Protein AF-A0A7W1I3V8-F1 (afdb_monomer)

Nearest PDB structures (foldseek):
  3zx6-assembly1_A  TM=2.327E-01  e=2.209E+00  Archaeoglobus fulgidus DSM 4304

Structure (mmCIF, N/CA/C/O backbone):
data_AF-A0A7W1I3V8-F1
#
_entry.id   AF-A0A7W1I3V8-F1
#
loop_
_atom_site.group_PDB
_atom_site.id
_atom_site.type_symbol
_atom_site.label_atom_id
_atom_site.label_alt_id
_atom_site.label_comp_id
_atom_site.label_asym_id
_atom_site.label_entity_id
_atom_site.label_seq_id
_atom_site.pdbx_PDB_ins_code
_atom_site.Cartn_x
_atom_site.Cartn_y
_atom_site.Cartn_z
_atom_site.occupancy
_atom_site.B_iso_or_equiv
_atom_site.auth_seq_id
_atom_site.auth_comp_id
_atom_site.auth_asym_id
_atom_site.auth_atom_id
_atom_site.pdbx_PDB_model_num
ATOM 1 N N . MET A 1 1 ? 24.995 8.344 -53.568 1.00 62.03 1 MET A N 1
ATOM 2 C CA . MET A 1 1 ? 25.584 7.689 -52.377 1.00 62.03 1 MET A CA 1
ATOM 3 C C . MET A 1 1 ? 25.484 8.578 -51.131 1.00 62.03 1 MET A C 1
ATOM 5 O O . MET A 1 1 ? 24.822 8.164 -50.194 1.00 62.03 1 MET A O 1
ATOM 9 N N . LEU A 1 2 ? 25.980 9.825 -51.151 1.00 62.59 2 LEU A N 1
ATOM 10 C CA . LEU A 1 2 ? 25.892 10.793 -50.031 1.00 62.59 2 LEU A CA 1
ATOM 11 C C . LEU A 1 2 ? 24.473 11.049 -49.468 1.00 62.59 2 LEU A C 1
ATOM 13 O O . LEU A 1 2 ? 24.294 11.106 -48.256 1.00 62.59 2 LEU A O 1
ATOM 17 N N . ILE A 1 3 ? 23.451 11.146 -50.327 1.00 64.69 3 ILE A N 1
ATOM 18 C CA . ILE A 1 3 ? 22.059 11.416 -49.903 1.00 64.69 3 ILE A CA 1
ATOM 19 C C . ILE A 1 3 ? 21.441 10.222 -49.150 1.00 64.69 3 ILE A C 1
ATOM 21 O O . ILE A 1 3 ? 20.665 10.411 -48.216 1.00 64.69 3 ILE A O 1
ATOM 25 N N . ALA A 1 4 ? 21.807 8.989 -49.514 1.00 65.25 4 ALA A N 1
ATOM 26 C CA . ALA A 1 4 ? 21.319 7.784 -48.840 1.00 65.25 4 ALA A CA 1
ATOM 27 C C . ALA A 1 4 ? 21.939 7.638 -47.441 1.00 65.25 4 ALA A C 1
ATOM 29 O O . ALA A 1 4 ? 21.222 7.344 -46.489 1.00 65.25 4 ALA A O 1
ATOM 30 N N . THR A 1 5 ? 23.236 7.940 -47.308 1.00 70.25 5 THR A N 1
ATOM 31 C CA . THR A 1 5 ? 23.952 7.946 -46.023 1.00 70.25 5 THR A CA 1
ATOM 32 C C . THR A 1 5 ? 23.411 9.017 -45.069 1.00 70.25 5 THR A C 1
ATOM 34 O O . THR A 1 5 ? 23.197 8.731 -43.894 1.00 70.25 5 THR A O 1
ATOM 37 N N . ALA A 1 6 ? 23.111 10.221 -45.571 1.00 65.69 6 ALA A N 1
ATOM 38 C CA . ALA A 1 6 ? 22.513 11.296 -44.773 1.00 65.69 6 ALA A CA 1
ATOM 39 C C . ALA A 1 6 ? 21.081 10.969 -44.310 1.00 65.69 6 ALA A C 1
ATOM 41 O O . ALA A 1 6 ? 20.686 11.291 -43.191 1.00 65.69 6 ALA A O 1
ATOM 42 N N . ARG A 1 7 ? 20.293 10.285 -45.150 1.00 66.75 7 ARG A N 1
ATOM 43 C CA . ARG A 1 7 ? 18.941 9.847 -44.778 1.00 66.75 7 ARG A CA 1
ATOM 44 C C . ARG A 1 7 ? 18.979 8.739 -43.720 1.00 66.75 7 ARG A C 1
ATOM 46 O O . ARG A 1 7 ? 18.168 8.767 -42.800 1.00 66.75 7 ARG A O 1
ATOM 53 N N . SER A 1 8 ? 19.924 7.799 -43.806 1.00 65.19 8 SER A N 1
ATOM 54 C CA . SER A 1 8 ? 20.082 6.744 -42.795 1.00 65.19 8 SER A CA 1
ATOM 55 C C . SER A 1 8 ? 20.574 7.275 -41.447 1.00 65.19 8 SER A C 1
ATOM 57 O O . SER A 1 8 ? 20.078 6.831 -40.417 1.00 65.19 8 SER A O 1
ATOM 59 N N . THR A 1 9 ? 21.489 8.253 -41.423 1.00 71.38 9 THR A N 1
ATOM 60 C CA . THR A 1 9 ? 21.950 8.859 -40.161 1.00 71.38 9 THR A CA 1
ATOM 61 C C . THR A 1 9 ? 20.852 9.679 -39.488 1.00 71.38 9 THR A C 1
ATOM 63 O O . THR A 1 9 ? 20.713 9.614 -38.270 1.00 71.38 9 THR A O 1
ATOM 66 N N . MET A 1 10 ? 20.016 10.378 -40.264 1.00 70.06 10 MET A N 1
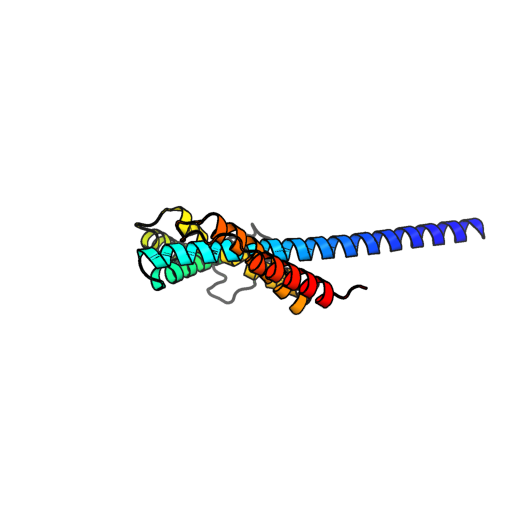ATOM 67 C CA . MET A 1 10 ? 18.876 11.131 -39.732 1.00 70.06 10 MET A CA 1
ATOM 68 C C . MET A 1 10 ? 17.800 10.217 -39.118 1.00 70.06 10 MET A C 1
ATOM 70 O O . MET A 1 10 ? 17.261 10.535 -38.063 1.00 70.06 10 MET A O 1
ATOM 74 N N . VAL A 1 11 ? 17.520 9.059 -39.730 1.00 73.00 11 VAL A N 1
ATOM 75 C CA . VAL A 1 11 ? 16.564 8.069 -39.192 1.00 73.00 11 VAL A CA 1
ATOM 76 C C . VAL A 1 11 ? 17.079 7.425 -37.901 1.00 73.00 11 VAL A C 1
ATOM 78 O O . VAL A 1 11 ? 16.306 7.239 -36.966 1.00 73.00 11 VAL A O 1
ATOM 81 N N . VAL A 1 12 ? 18.379 7.118 -37.817 1.00 73.69 12 VAL A N 1
ATOM 82 C CA . VAL A 1 12 ? 18.993 6.572 -36.593 1.00 73.69 12 VAL A CA 1
ATOM 83 C C . VAL A 1 12 ? 19.003 7.611 -35.465 1.00 73.69 12 VAL A C 1
ATOM 85 O O . VAL A 1 12 ? 18.711 7.262 -34.324 1.00 73.69 12 VAL A O 1
ATOM 88 N N . ALA A 1 13 ? 19.265 8.885 -35.776 1.00 73.38 13 ALA A N 1
ATOM 89 C CA . ALA A 1 13 ? 19.213 9.970 -34.796 1.00 73.38 13 ALA A CA 1
ATOM 90 C C . ALA A 1 13 ? 17.789 10.206 -34.253 1.00 73.38 13 ALA A C 1
ATOM 92 O O . ALA A 1 13 ? 17.614 10.334 -33.043 1.00 73.38 13 ALA A O 1
ATOM 93 N N . ASP A 1 14 ? 16.767 10.199 -35.119 1.00 77.19 14 ASP A N 1
ATOM 94 C CA . ASP A 1 14 ? 15.360 10.332 -34.704 1.00 77.19 14 ASP A CA 1
ATOM 95 C C . ASP A 1 14 ? 14.900 9.109 -33.881 1.00 77.19 14 ASP A C 1
ATOM 97 O O . ASP A 1 14 ? 14.228 9.248 -32.860 1.00 77.19 14 ASP A O 1
ATOM 101 N N . ALA A 1 15 ? 15.331 7.896 -34.249 1.00 78.81 15 ALA A N 1
ATOM 102 C CA . ALA A 1 15 ? 15.060 6.688 -33.467 1.00 78.81 15 ALA A CA 1
ATOM 103 C C . ALA A 1 15 ? 15.712 6.720 -32.071 1.00 78.81 15 ALA A C 1
ATOM 105 O O . ALA A 1 15 ? 15.062 6.354 -31.091 1.00 78.81 15 ALA A O 1
ATOM 106 N N . GLY A 1 16 ? 16.960 7.193 -31.970 1.00 80.88 16 GLY A N 1
ATOM 107 C CA . GLY A 1 16 ? 17.666 7.359 -30.696 1.00 80.88 16 GLY A CA 1
ATOM 108 C C . GLY A 1 16 ? 16.985 8.376 -29.780 1.00 80.88 16 GLY A C 1
ATOM 109 O O . GLY A 1 16 ? 16.662 8.054 -28.640 1.00 80.88 16 GLY A O 1
ATOM 110 N N . ALA A 1 17 ? 16.653 9.559 -30.304 1.00 81.81 17 ALA A N 1
ATOM 111 C CA . ALA A 1 17 ? 15.962 10.599 -29.539 1.00 81.81 17 ALA A CA 1
ATOM 112 C C . ALA A 1 17 ? 14.585 10.135 -29.023 1.00 81.81 17 ALA A C 1
ATOM 114 O O . ALA A 1 17 ? 14.201 10.431 -27.888 1.00 81.81 17 ALA A O 1
ATOM 115 N N . ARG A 1 18 ? 13.837 9.367 -29.828 1.00 82.81 18 ARG A N 1
ATOM 116 C CA . ARG A 1 18 ? 12.554 8.773 -29.411 1.00 82.81 18 ARG A CA 1
ATOM 117 C C . ARG A 1 18 ? 12.727 7.712 -28.326 1.00 82.81 18 ARG A C 1
ATOM 119 O O . ARG A 1 18 ? 11.900 7.654 -27.417 1.00 82.81 18 ARG A O 1
ATOM 126 N N . ALA A 1 19 ? 13.776 6.893 -28.406 1.00 82.75 19 ALA A N 1
ATOM 127 C CA . ALA A 1 19 ? 14.081 5.888 -27.391 1.00 82.75 19 ALA A CA 1
ATOM 128 C C . ALA A 1 19 ? 14.442 6.540 -26.047 1.00 82.75 19 ALA A C 1
ATOM 130 O O . ALA A 1 19 ? 13.866 6.178 -25.023 1.00 82.75 19 ALA A O 1
ATOM 131 N N . GLU A 1 20 ? 15.293 7.569 -26.063 1.00 82.94 20 GLU A N 1
ATOM 132 C CA . GLU A 1 20 ? 15.642 8.349 -24.868 1.00 82.94 20 GLU A CA 1
ATOM 133 C C . GLU A 1 20 ? 14.413 9.034 -24.253 1.00 82.94 20 GLU A C 1
ATOM 135 O O . GLU A 1 20 ? 14.207 8.999 -23.038 1.00 82.94 20 GLU A O 1
ATOM 140 N N . ALA A 1 21 ? 13.547 9.632 -25.077 1.00 82.69 21 ALA A N 1
ATOM 141 C CA . ALA A 1 21 ? 12.309 10.243 -24.599 1.00 82.69 21 ALA A CA 1
ATOM 142 C C . ALA A 1 21 ? 11.367 9.211 -23.951 1.00 82.69 21 ALA A C 1
ATOM 144 O O . ALA A 1 21 ? 10.788 9.478 -22.893 1.00 82.69 21 ALA A O 1
ATOM 145 N N . ALA A 1 22 ? 11.236 8.024 -24.551 1.00 86.06 22 ALA A N 1
ATOM 146 C CA . ALA A 1 22 ? 10.427 6.935 -24.014 1.00 86.06 22 ALA A CA 1
ATOM 147 C C . ALA A 1 22 ? 10.981 6.406 -22.682 1.00 86.06 22 ALA A C 1
ATOM 149 O O . ALA A 1 22 ? 10.212 6.185 -21.746 1.00 86.06 22 ALA A O 1
ATOM 150 N N . GLU A 1 23 ? 12.301 6.262 -22.563 1.00 85.69 23 GLU A N 1
ATOM 151 C CA . GLU A 1 23 ? 12.961 5.829 -21.330 1.00 85.69 23 GLU A CA 1
ATOM 152 C C . GLU A 1 23 ? 12.773 6.849 -20.199 1.00 85.69 23 GLU A C 1
ATOM 154 O O . GLU A 1 23 ? 12.363 6.490 -19.089 1.00 85.69 23 GLU A O 1
ATOM 159 N N . ARG A 1 24 ? 12.953 8.143 -20.495 1.00 84.75 24 ARG A N 1
ATOM 160 C CA . ARG A 1 24 ? 12.685 9.230 -19.540 1.00 84.75 24 ARG A CA 1
ATOM 161 C C . ARG A 1 24 ? 11.231 9.226 -19.076 1.00 84.75 24 ARG A C 1
ATOM 163 O O . ARG A 1 24 ? 10.969 9.386 -17.882 1.00 84.75 24 ARG A O 1
ATOM 170 N N . MET A 1 25 ? 10.282 9.031 -19.992 1.00 86.50 25 MET A N 1
ATOM 171 C CA . MET A 1 25 ? 8.858 8.941 -19.662 1.00 86.50 25 MET A CA 1
ATOM 172 C C . MET A 1 25 ? 8.560 7.720 -18.783 1.00 86.50 25 MET A C 1
ATOM 174 O O . MET A 1 25 ? 7.875 7.852 -17.770 1.00 86.50 25 MET A O 1
ATOM 178 N N . ALA A 1 26 ? 9.115 6.552 -19.111 1.00 87.88 26 ALA A N 1
ATOM 179 C CA . ALA A 1 26 ? 8.946 5.330 -18.328 1.00 87.88 26 ALA A CA 1
ATOM 180 C C . ALA A 1 26 ? 9.474 5.478 -16.891 1.00 87.88 26 ALA A C 1
ATOM 182 O O . ALA A 1 26 ? 8.832 5.017 -15.945 1.00 87.88 26 ALA A O 1
ATOM 183 N N . GLN A 1 27 ? 10.601 6.168 -16.701 1.00 85.81 27 GLN A N 1
ATOM 184 C CA . GLN A 1 27 ? 11.128 6.471 -15.369 1.00 85.81 27 GLN A CA 1
ATOM 185 C C . GLN A 1 27 ? 10.229 7.432 -14.582 1.00 85.81 27 GLN A C 1
ATOM 187 O O . GLN A 1 27 ? 9.975 7.195 -13.403 1.00 85.81 27 GLN A O 1
ATOM 192 N N . TRP A 1 28 ? 9.701 8.489 -15.209 1.00 86.50 28 TRP A N 1
ATOM 193 C CA . TRP A 1 28 ? 8.743 9.387 -14.547 1.00 86.50 28 TRP A CA 1
ATOM 194 C C . TRP A 1 28 ? 7.457 8.664 -14.144 1.00 86.50 28 TRP A C 1
ATOM 196 O O . TRP A 1 28 ? 6.957 8.880 -13.040 1.00 86.50 28 TRP A O 1
ATOM 206 N N . ILE A 1 29 ? 6.968 7.758 -14.993 1.00 91.06 29 ILE A N 1
ATOM 207 C CA . ILE A 1 29 ? 5.845 6.877 -14.661 1.00 91.06 29 ILE A CA 1
ATOM 208 C C . ILE A 1 29 ? 6.200 6.003 -13.452 1.00 91.06 29 ILE A C 1
ATOM 210 O O . ILE A 1 29 ? 5.406 5.909 -12.522 1.00 91.06 29 ILE A O 1
ATOM 214 N N . ALA A 1 30 ? 7.395 5.408 -13.412 1.00 91.69 30 ALA A N 1
ATOM 215 C CA . ALA A 1 30 ? 7.839 4.591 -12.283 1.00 91.69 30 ALA A CA 1
ATOM 216 C C . ALA A 1 30 ? 7.916 5.385 -10.965 1.00 91.69 30 ALA A C 1
ATOM 218 O O . ALA A 1 30 ? 7.478 4.885 -9.929 1.00 91.69 30 ALA A O 1
ATOM 219 N N . VAL A 1 31 ? 8.404 6.629 -10.996 1.00 90.75 31 VAL A N 1
ATOM 220 C CA . VAL A 1 31 ? 8.385 7.527 -9.827 1.00 90.75 31 VAL A CA 1
ATOM 221 C C . VAL A 1 31 ? 6.948 7.839 -9.404 1.00 90.75 31 VAL A C 1
ATOM 223 O O . VAL A 1 31 ? 6.625 7.742 -8.222 1.00 90.75 31 VAL A O 1
ATOM 226 N N . GLY A 1 32 ? 6.064 8.154 -10.357 1.00 92.25 32 GLY A N 1
ATOM 227 C CA . GLY A 1 32 ? 4.643 8.381 -10.083 1.00 92.25 32 GLY A CA 1
ATOM 228 C C . GLY A 1 32 ? 3.968 7.166 -9.439 1.00 92.25 32 GLY A C 1
ATOM 229 O O . GLY A 1 32 ? 3.241 7.308 -8.459 1.00 92.25 32 GLY A O 1
ATOM 230 N N . LEU A 1 33 ? 4.270 5.957 -9.920 1.00 95.88 33 LEU A N 1
ATOM 231 C CA . LEU A 1 33 ? 3.791 4.708 -9.326 1.00 95.88 33 LEU A CA 1
ATOM 232 C C . LEU A 1 33 ? 4.322 4.502 -7.901 1.00 95.88 33 LEU A C 1
ATOM 234 O O . LEU A 1 33 ? 3.563 4.071 -7.039 1.00 95.88 33 LEU A O 1
ATOM 238 N N . ALA A 1 34 ? 5.583 4.841 -7.623 1.00 94.94 34 ALA A N 1
ATOM 239 C CA . ALA A 1 34 ? 6.139 4.762 -6.272 1.00 94.94 34 ALA A CA 1
ATOM 240 C C . ALA A 1 34 ? 5.442 5.734 -5.300 1.00 94.94 34 ALA A C 1
ATOM 242 O O . ALA A 1 34 ? 5.130 5.361 -4.170 1.00 94.94 34 ALA A O 1
ATOM 243 N N . ILE A 1 35 ? 5.117 6.949 -5.755 1.00 94.50 35 ILE A N 1
ATOM 244 C CA . ILE A 1 35 ? 4.314 7.909 -4.982 1.00 94.50 35 ILE A CA 1
ATOM 245 C C . ILE A 1 35 ? 2.921 7.334 -4.694 1.00 94.50 35 ILE A C 1
ATOM 247 O O . ILE A 1 35 ? 2.468 7.368 -3.551 1.00 94.50 35 ILE A O 1
ATOM 251 N N . LEU A 1 36 ? 2.254 6.759 -5.700 1.00 96.12 36 LEU A N 1
ATOM 252 C CA . LEU A 1 36 ? 0.941 6.128 -5.522 1.00 96.12 36 LEU A CA 1
ATOM 253 C C . LEU A 1 36 ? 0.989 4.963 -4.526 1.00 96.12 36 LEU A C 1
ATOM 255 O O . LEU A 1 36 ? 0.118 4.864 -3.664 1.00 96.12 36 LEU A O 1
ATOM 259 N N . VAL A 1 37 ? 2.025 4.123 -4.593 1.00 96.50 37 VAL A N 1
ATOM 260 C CA . VAL A 1 37 ? 2.277 3.069 -3.598 1.00 96.50 37 VAL A CA 1
ATOM 261 C C . VAL A 1 37 ? 2.360 3.669 -2.192 1.00 96.50 37 VAL A C 1
ATOM 263 O O . VAL A 1 37 ? 1.720 3.160 -1.277 1.00 96.50 37 VAL A O 1
ATOM 266 N N . GLY A 1 38 ? 3.074 4.785 -2.024 1.00 96.06 38 GLY A N 1
ATOM 267 C CA . GLY A 1 38 ? 3.141 5.501 -0.751 1.00 96.06 38 GLY A CA 1
ATOM 268 C C . GLY A 1 38 ? 1.785 5.994 -0.246 1.00 96.06 38 GLY A C 1
ATOM 269 O O . GLY A 1 38 ? 1.465 5.809 0.927 1.00 96.06 38 GLY A O 1
ATOM 270 N N . MET A 1 39 ? 0.949 6.555 -1.120 1.00 95.56 39 MET A N 1
ATOM 271 C CA . MET A 1 39 ? -0.399 6.998 -0.743 1.00 95.56 39 MET A CA 1
ATOM 272 C C . MET A 1 39 ? -1.270 5.833 -0.251 1.00 95.56 39 MET A C 1
ATOM 274 O O . MET A 1 39 ? -1.962 5.961 0.762 1.00 95.56 39 MET A O 1
ATOM 278 N N . VAL A 1 40 ? -1.198 4.680 -0.925 1.00 96.00 40 VAL A N 1
ATOM 279 C CA . VAL A 1 40 ? -1.900 3.456 -0.504 1.00 96.00 40 VAL A CA 1
ATOM 280 C C . VAL A 1 40 ? -1.376 2.954 0.844 1.00 96.00 40 VAL A C 1
ATOM 282 O O . VAL A 1 40 ? -2.173 2.608 1.716 1.00 96.00 40 VAL A O 1
ATOM 285 N N . SER A 1 41 ? -0.060 2.986 1.068 1.00 95.12 41 SER A N 1
ATOM 286 C CA . SER A 1 41 ? 0.523 2.630 2.366 1.00 95.12 41 SER A CA 1
ATOM 287 C C . SER A 1 41 ? 0.037 3.548 3.491 1.00 95.12 41 SER A C 1
ATOM 289 O O . SER A 1 41 ? -0.226 3.079 4.595 1.00 95.12 41 SER A O 1
ATOM 291 N N . THR A 1 42 ? -0.142 4.847 3.239 1.00 95.31 42 THR A N 1
ATOM 292 C CA . THR A 1 42 ? -0.721 5.748 4.247 1.00 95.31 42 THR A CA 1
ATOM 293 C C . THR A 1 42 ? -2.186 5.443 4.521 1.00 95.31 42 THR A C 1
ATOM 295 O O . THR A 1 42 ? -2.609 5.509 5.673 1.00 95.31 42 THR A O 1
ATOM 298 N N . LEU A 1 43 ? -2.960 5.058 3.503 1.00 94.31 43 LEU A N 1
ATOM 299 C CA . LEU A 1 43 ? -4.340 4.609 3.697 1.00 94.31 43 LEU A CA 1
ATOM 300 C C . LEU A 1 43 ? -4.388 3.388 4.621 1.00 94.31 43 LEU A C 1
ATOM 302 O O . LEU A 1 43 ? -5.167 3.370 5.573 1.00 94.31 43 LEU A O 1
ATOM 306 N N . GLN A 1 44 ? -3.500 2.415 4.402 1.00 93.75 44 GLN A N 1
ATOM 307 C CA . GLN A 1 44 ? -3.350 1.267 5.293 1.00 93.75 44 GLN A CA 1
ATOM 308 C C . GLN A 1 44 ? -3.040 1.706 6.731 1.00 93.75 44 GLN A C 1
ATOM 310 O O . GLN A 1 44 ? -3.725 1.282 7.662 1.00 93.75 44 GLN A O 1
ATOM 315 N N . VAL A 1 45 ? -2.045 2.578 6.925 1.00 91.94 45 VAL A N 1
ATOM 316 C CA . VAL A 1 45 ? -1.652 3.073 8.256 1.00 91.94 45 VAL A CA 1
ATOM 317 C C . VAL A 1 45 ? -2.806 3.804 8.947 1.00 91.94 45 VAL A C 1
ATOM 319 O O . VAL A 1 45 ? -3.062 3.562 10.126 1.00 91.94 45 VAL A O 1
ATOM 322 N N . ALA A 1 46 ? -3.546 4.645 8.223 1.00 91.62 46 ALA A N 1
ATOM 323 C CA . ALA A 1 46 ? -4.694 5.372 8.758 1.00 91.62 46 ALA A CA 1
ATOM 324 C C . ALA A 1 46 ? -5.810 4.420 9.217 1.00 91.62 46 ALA A C 1
ATOM 326 O O . ALA A 1 46 ? -6.386 4.604 10.293 1.00 91.62 46 ALA A O 1
ATOM 327 N N . MET A 1 47 ? -6.075 3.363 8.445 1.00 91.38 47 MET A N 1
ATOM 328 C CA . MET A 1 47 ? -7.047 2.338 8.819 1.00 91.38 47 MET A CA 1
ATOM 329 C C . MET A 1 47 ? -6.591 1.518 10.037 1.00 91.38 47 MET A C 1
ATOM 331 O O . MET A 1 47 ? -7.403 1.249 10.922 1.00 91.38 47 MET A O 1
ATOM 335 N N . LEU A 1 48 ? -5.302 1.166 10.136 1.00 90.69 48 LEU A N 1
ATOM 336 C CA . LEU A 1 48 ? -4.746 0.511 11.330 1.00 90.69 48 LEU A CA 1
ATOM 337 C C . LEU A 1 48 ? -4.871 1.403 12.567 1.00 90.69 48 LEU A C 1
ATOM 339 O O . LEU A 1 48 ? -5.299 0.935 13.622 1.00 90.69 48 LEU A O 1
ATOM 343 N N . ALA A 1 49 ? -4.546 2.690 12.435 1.00 88.56 49 ALA A N 1
ATOM 344 C CA . ALA A 1 49 ? -4.673 3.656 13.519 1.00 88.56 49 ALA A CA 1
ATOM 345 C C . ALA A 1 49 ? -6.131 3.799 13.985 1.00 88.56 49 ALA A C 1
ATOM 347 O O . ALA A 1 49 ? -6.386 3.928 15.182 1.00 88.56 49 ALA A O 1
ATOM 348 N N . ALA A 1 50 ? -7.092 3.745 13.060 1.00 88.56 50 ALA A N 1
ATOM 349 C CA . ALA A 1 50 ? -8.513 3.784 13.384 1.00 88.56 50 ALA A CA 1
ATOM 350 C C . ALA A 1 50 ? -8.977 2.556 14.177 1.00 88.56 50 ALA A C 1
ATOM 352 O O . ALA A 1 50 ? -9.627 2.722 15.209 1.00 88.56 50 ALA A O 1
ATOM 353 N N . MET A 1 51 ? -8.587 1.346 13.761 1.00 87.19 51 MET A N 1
ATOM 354 C CA . MET A 1 51 ? -8.869 0.118 14.522 1.00 87.19 51 MET A CA 1
ATOM 355 C C . MET A 1 51 ? -8.225 0.157 15.915 1.00 87.19 51 MET A C 1
ATOM 357 O O . MET A 1 51 ? -8.863 -0.179 16.915 1.00 87.19 51 MET A O 1
ATOM 361 N N . GLY A 1 52 ? -6.986 0.654 15.991 1.00 84.88 52 GLY A N 1
ATOM 362 C CA . GLY A 1 52 ? -6.235 0.778 17.238 1.00 84.88 52 GLY A CA 1
ATOM 363 C C . GLY A 1 52 ? -6.914 1.650 18.297 1.00 84.88 52 GLY A C 1
ATOM 364 O O . GLY A 1 52 ? -6.799 1.349 19.484 1.00 84.88 52 GLY A O 1
ATOM 365 N N . ARG A 1 53 ? -7.660 2.689 17.889 1.00 83.75 53 ARG A N 1
ATOM 366 C CA . ARG A 1 53 ? -8.395 3.573 18.815 1.00 83.75 53 ARG A CA 1
ATOM 367 C C . ARG A 1 53 ? -9.571 2.884 19.504 1.00 83.75 53 ARG A C 1
ATOM 369 O O . ARG A 1 53 ? -9.860 3.207 20.649 1.00 83.75 53 ARG A O 1
ATOM 376 N N . GLY A 1 54 ? -10.263 1.982 18.810 1.00 79.19 54 GLY A N 1
ATOM 377 C CA . GLY A 1 54 ? -11.485 1.365 19.329 1.00 79.19 54 GLY A CA 1
ATOM 378 C C . GLY A 1 54 ? -11.226 0.153 20.218 1.00 79.19 54 GLY A C 1
ATOM 379 O O . GLY A 1 54 ? -11.916 -0.035 21.216 1.00 79.19 54 GLY A O 1
ATOM 380 N N . ARG A 1 55 ? -10.262 -0.693 19.835 1.00 79.31 55 ARG A N 1
ATOM 381 C CA . ARG A 1 55 ? -10.114 -2.043 20.412 1.00 79.31 55 ARG A CA 1
ATOM 382 C C . ARG A 1 55 ? -8.662 -2.423 20.727 1.00 79.31 55 ARG A C 1
ATOM 384 O O . ARG A 1 55 ? -8.358 -3.555 21.090 1.00 79.31 55 ARG A O 1
ATOM 391 N N . GLY A 1 56 ? -7.766 -1.440 20.652 1.00 85.62 56 GLY A N 1
ATOM 392 C CA . GLY A 1 56 ? -6.353 -1.577 20.972 1.00 85.62 56 GLY A CA 1
ATOM 393 C C . GLY A 1 56 ? -5.475 -1.872 19.749 1.00 85.62 56 GLY A C 1
ATOM 394 O O . GLY A 1 56 ? -5.938 -2.399 18.735 1.00 85.62 56 GLY A O 1
ATOM 395 N N . PRO A 1 57 ? -4.174 -1.541 19.824 1.00 86.44 57 PRO A N 1
ATOM 396 C CA . PRO A 1 57 ? -3.259 -1.620 18.683 1.00 86.44 57 PRO A CA 1
ATOM 397 C C . PRO A 1 57 ? -3.043 -3.052 18.172 1.00 86.44 57 PRO A C 1
ATOM 399 O O . PRO A 1 57 ? -2.803 -3.247 16.981 1.00 86.44 57 PRO A O 1
ATOM 402 N N . ALA A 1 58 ? -3.157 -4.055 19.047 1.00 88.00 58 ALA A N 1
ATOM 403 C CA . ALA A 1 58 ? -2.959 -5.456 18.686 1.00 88.00 58 ALA A CA 1
ATOM 404 C C . ALA A 1 58 ? -4.002 -5.961 17.675 1.00 88.00 58 ALA A C 1
ATOM 406 O O . ALA A 1 58 ? -3.660 -6.743 16.790 1.00 88.00 58 ALA A O 1
ATOM 407 N N . GLU A 1 59 ? -5.249 -5.487 17.759 1.00 84.75 59 GLU A N 1
ATOM 408 C CA . GLU A 1 59 ? -6.314 -5.940 16.863 1.00 84.75 59 GLU A CA 1
ATOM 409 C C . GLU A 1 59 ? -6.070 -5.481 15.422 1.00 84.75 59 GLU A C 1
ATOM 411 O O . GLU A 1 59 ? -6.140 -6.284 14.494 1.00 84.75 59 GLU A O 1
ATOM 416 N N . GLY A 1 60 ? -5.684 -4.216 15.229 1.00 86.81 60 GLY A N 1
ATOM 417 C CA . GLY A 1 60 ? -5.372 -3.694 13.897 1.00 86.81 60 GLY A CA 1
ATOM 418 C C . GLY A 1 60 ? -4.192 -4.418 13.241 1.00 86.81 60 GLY A C 1
ATOM 419 O O . GLY A 1 60 ? -4.233 -4.720 12.047 1.00 86.81 60 GLY A O 1
ATOM 420 N N . VAL A 1 61 ? -3.163 -4.755 14.027 1.00 89.19 61 VAL A N 1
ATOM 421 C CA . VAL A 1 61 ? -2.024 -5.560 13.557 1.00 89.19 61 VAL A CA 1
ATOM 422 C C . VAL A 1 61 ? -2.476 -6.967 13.172 1.00 89.19 61 VAL A C 1
ATOM 424 O O . VAL A 1 61 ? -2.112 -7.449 12.100 1.00 89.19 61 VAL A O 1
ATOM 427 N N . TRP A 1 62 ? -3.297 -7.610 14.004 1.00 89.69 62 TRP A N 1
ATOM 428 C CA . TRP A 1 62 ? -3.814 -8.954 13.753 1.00 89.69 62 TRP A CA 1
ATOM 429 C C . TRP A 1 62 ? -4.655 -9.024 12.470 1.00 89.69 62 TRP A C 1
ATOM 431 O O . TRP A 1 62 ? -4.401 -9.870 11.610 1.00 89.69 62 TRP A O 1
ATOM 441 N N . VAL A 1 63 ? -5.588 -8.084 12.288 1.00 90.44 63 VAL A N 1
ATOM 442 C CA . VAL A 1 63 ? -6.407 -7.956 11.070 1.00 90.44 63 VAL A CA 1
ATOM 443 C C . VAL A 1 63 ? -5.524 -7.731 9.843 1.00 90.44 63 VAL A C 1
ATOM 445 O O . VAL A 1 63 ? -5.689 -8.414 8.830 1.00 90.44 63 VAL A O 1
ATOM 448 N N . SER A 1 64 ? -4.542 -6.827 9.931 1.00 91.38 64 SER A N 1
ATOM 449 C CA . SER A 1 64 ? -3.624 -6.570 8.819 1.00 91.38 64 SER A CA 1
ATOM 450 C C . SER A 1 64 ? -2.805 -7.807 8.468 1.00 91.38 64 SER A C 1
ATOM 452 O O . SER A 1 64 ? -2.639 -8.104 7.290 1.00 91.38 64 SER A O 1
ATOM 454 N N . MET A 1 65 ? -2.304 -8.539 9.463 1.00 92.25 65 MET A N 1
ATOM 455 C CA . MET A 1 65 ? -1.493 -9.733 9.246 1.00 92.25 65 MET A CA 1
ATOM 456 C C . MET A 1 65 ? -2.294 -10.829 8.536 1.00 92.25 65 MET A C 1
ATOM 458 O O . MET A 1 65 ? -1.831 -11.374 7.533 1.00 92.25 65 MET A O 1
ATOM 462 N N . LEU A 1 66 ? -3.512 -11.112 9.009 1.00 92.62 66 LEU A N 1
ATOM 463 C CA . LEU A 1 66 ? -4.399 -12.099 8.392 1.00 92.62 66 LEU A CA 1
ATOM 464 C C . LEU A 1 66 ? -4.826 -11.689 6.981 1.00 92.62 66 LEU A C 1
ATOM 466 O O . LEU A 1 66 ? -4.852 -12.528 6.079 1.00 92.62 66 LEU A O 1
ATOM 470 N N . GLY A 1 67 ? -5.113 -10.403 6.764 1.00 92.31 67 GLY A N 1
ATOM 471 C CA . GLY A 1 67 ? -5.449 -9.875 5.444 1.00 92.31 67 GLY A CA 1
ATOM 472 C C . GLY A 1 67 ? -4.290 -9.995 4.452 1.00 92.31 67 GLY A C 1
ATOM 473 O O . GLY A 1 67 ? -4.495 -10.470 3.336 1.00 92.31 67 GLY A O 1
ATOM 474 N N . THR A 1 68 ? -3.066 -9.644 4.861 1.00 93.44 68 THR A N 1
ATOM 475 C CA . THR A 1 68 ? -1.871 -9.780 4.013 1.00 93.44 68 THR A CA 1
ATOM 476 C C . THR A 1 68 ? -1.593 -11.245 3.693 1.00 93.44 68 THR A C 1
ATOM 478 O O . THR A 1 68 ? -1.340 -11.579 2.536 1.00 93.44 68 THR A O 1
ATOM 481 N N . LEU A 1 69 ? -1.682 -12.133 4.692 1.00 93.94 69 LEU A N 1
ATOM 482 C CA . LEU A 1 69 ? -1.474 -13.571 4.512 1.00 93.94 69 LEU A CA 1
ATOM 483 C C . LEU A 1 69 ? -2.491 -14.164 3.531 1.00 93.94 69 LEU A C 1
ATOM 485 O O . LEU A 1 69 ? -2.109 -14.864 2.595 1.00 93.94 69 LEU A O 1
ATOM 489 N N . THR A 1 70 ? -3.773 -13.840 3.713 1.00 93.50 70 THR A N 1
ATOM 490 C CA . THR A 1 70 ? -4.856 -14.291 2.829 1.00 93.50 70 THR A CA 1
ATOM 491 C C . THR A 1 70 ? -4.644 -13.771 1.406 1.00 93.50 70 THR A C 1
ATOM 493 O O . THR A 1 70 ? -4.723 -14.539 0.451 1.00 93.50 70 THR A O 1
ATOM 496 N N . GLY A 1 71 ? -4.308 -12.487 1.253 1.00 91.19 71 GLY A N 1
ATOM 497 C CA . GLY A 1 71 ? -4.049 -11.868 -0.046 1.00 91.19 71 GLY A CA 1
ATOM 498 C C . GLY A 1 71 ? -2.871 -12.485 -0.794 1.00 91.19 71 GLY A C 1
ATOM 499 O O . GLY A 1 71 ? -3.000 -12.827 -1.969 1.00 91.19 71 GLY A O 1
ATOM 500 N N . LEU A 1 72 ? -1.736 -12.675 -0.115 1.00 91.94 72 LEU A N 1
ATOM 501 C CA . LEU A 1 72 ? -0.571 -13.342 -0.699 1.00 91.94 72 LEU A CA 1
ATOM 502 C C . LEU A 1 72 ? -0.895 -14.785 -1.088 1.00 91.94 72 LEU A C 1
ATOM 504 O O . LEU A 1 72 ? -0.574 -15.191 -2.203 1.00 91.94 72 LEU A O 1
ATOM 508 N N . ALA A 1 73 ? -1.566 -15.542 -0.217 1.00 91.69 73 ALA A N 1
ATOM 509 C CA . ALA A 1 73 ? -1.934 -16.925 -0.505 1.00 91.69 73 ALA A CA 1
ATOM 510 C C . ALA A 1 73 ? -2.869 -17.032 -1.723 1.00 91.69 73 ALA A C 1
ATOM 512 O O . ALA A 1 73 ? -2.679 -17.920 -2.553 1.00 91.69 73 ALA A O 1
ATOM 513 N N . ILE A 1 74 ? -3.817 -16.098 -1.888 1.00 91.81 74 ILE A N 1
ATOM 514 C CA . ILE A 1 74 ? -4.665 -16.009 -3.088 1.00 91.81 74 ILE A CA 1
ATOM 515 C C . ILE A 1 74 ? -3.815 -15.745 -4.333 1.00 91.81 74 ILE A C 1
ATOM 517 O O . ILE A 1 74 ? -3.961 -16.456 -5.323 1.00 91.81 74 ILE A O 1
ATOM 521 N N . LEU A 1 75 ? -2.918 -14.756 -4.305 1.00 90.50 75 LEU A N 1
ATOM 522 C CA . LEU A 1 75 ? -2.077 -14.431 -5.463 1.00 90.50 75 LEU A CA 1
ATOM 523 C C . LEU A 1 75 ? -1.191 -15.607 -5.881 1.00 90.50 75 LEU A C 1
ATOM 525 O O . LEU A 1 75 ? -1.083 -15.910 -7.070 1.00 90.50 75 LEU A O 1
ATOM 529 N N . VAL A 1 76 ? -0.603 -16.297 -4.905 1.00 90.44 76 VAL A N 1
ATOM 530 C CA . VAL A 1 76 ? 0.187 -17.506 -5.144 1.00 90.44 76 VAL A CA 1
ATOM 531 C C . VAL A 1 76 ? -0.689 -18.607 -5.740 1.00 90.44 76 VAL A C 1
ATOM 533 O O . VAL A 1 76 ? -0.321 -19.177 -6.764 1.00 90.44 76 VAL A O 1
ATOM 536 N N . LEU A 1 77 ? -1.873 -18.865 -5.176 1.00 91.38 77 LEU A N 1
ATOM 537 C CA . LEU A 1 77 ? -2.798 -19.871 -5.701 1.00 91.38 77 LEU A CA 1
ATOM 538 C C . LEU A 1 77 ? -3.205 -19.568 -7.149 1.00 91.38 77 LEU A C 1
ATOM 540 O O . LEU A 1 77 ? -3.200 -20.463 -7.988 1.00 91.38 77 LEU A O 1
ATOM 544 N N . LEU A 1 78 ? -3.513 -18.310 -7.471 1.00 89.69 78 LEU A N 1
ATOM 545 C CA . LEU A 1 78 ? -3.840 -17.897 -8.838 1.00 89.69 78 LEU A CA 1
ATOM 546 C C . LEU A 1 78 ? -2.668 -18.128 -9.805 1.00 89.69 78 LEU A C 1
ATOM 548 O O . LEU A 1 78 ? -2.885 -18.470 -10.969 1.00 89.69 78 LEU A O 1
ATOM 552 N N . SER A 1 79 ? -1.432 -17.962 -9.332 1.00 87.19 79 SER A N 1
ATOM 553 C CA . SER A 1 79 ? -0.239 -18.245 -10.131 1.00 87.19 79 SER A CA 1
ATOM 554 C C . SER A 1 79 ? -0.016 -19.745 -10.358 1.00 87.19 79 SER A C 1
ATOM 556 O O . SER A 1 79 ? 0.294 -20.145 -11.479 1.00 87.19 79 SER A O 1
ATOM 558 N N . GLU A 1 80 ? -0.290 -20.579 -9.353 1.00 86.56 80 GLU A N 1
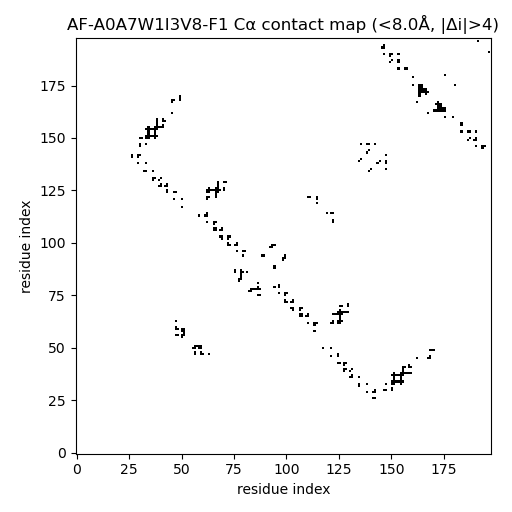ATOM 559 C CA . GLU A 1 80 ? -0.204 -22.043 -9.449 1.00 86.56 80 GLU A CA 1
ATOM 560 C C . GLU A 1 80 ? -1.282 -22.612 -10.383 1.00 86.56 80 GLU A C 1
ATOM 562 O O . GLU A 1 80 ? -1.019 -23.463 -11.233 1.00 86.56 80 GLU A O 1
ATOM 567 N N . LEU A 1 81 ? -2.494 -22.050 -10.325 1.00 86.88 81 LEU A N 1
ATOM 568 C CA . LEU A 1 81 ? -3.590 -22.357 -11.251 1.00 86.88 81 LEU A CA 1
ATOM 569 C C . LEU A 1 81 ? -3.348 -21.832 -12.679 1.00 86.88 81 LEU A C 1
ATOM 571 O O . LEU A 1 81 ? -4.225 -21.951 -13.534 1.00 86.88 81 LEU A O 1
ATOM 575 N N . ARG A 1 82 ? -2.171 -21.248 -12.955 1.00 83.94 82 ARG A N 1
ATOM 576 C CA . ARG A 1 82 ? -1.775 -20.656 -14.244 1.00 83.94 82 ARG A CA 1
ATOM 577 C C . ARG A 1 82 ? -2.711 -19.545 -14.730 1.00 83.94 82 ARG A C 1
ATOM 579 O O . ARG A 1 82 ? -2.692 -19.198 -15.911 1.00 83.94 82 ARG A O 1
ATOM 586 N N . LEU A 1 83 ? -3.500 -18.963 -13.824 1.00 84.69 83 LEU A N 1
ATOM 587 C CA . LEU A 1 83 ? -4.324 -17.783 -14.095 1.00 84.69 83 LEU A CA 1
ATOM 588 C C . LEU A 1 83 ? -3.467 -16.512 -14.114 1.00 84.69 83 LEU A C 1
ATOM 590 O O . LEU A 1 83 ? -3.787 -15.559 -14.821 1.00 84.69 83 LEU A O 1
ATOM 594 N N . LEU A 1 84 ? -2.346 -16.518 -13.388 1.00 82.38 84 LEU A N 1
ATOM 595 C CA . LEU A 1 84 ? -1.311 -15.488 -13.445 1.00 82.38 84 LEU A CA 1
ATOM 596 C C . LEU A 1 84 ? -0.014 -16.082 -14.006 1.00 82.38 84 LEU A C 1
ATOM 598 O O . LEU A 1 84 ? 0.393 -17.182 -13.637 1.00 82.38 84 LEU A O 1
ATOM 602 N N . ARG A 1 85 ? 0.652 -15.355 -14.912 1.00 76.56 85 ARG A N 1
ATOM 603 C CA . ARG A 1 85 ? 1.954 -15.763 -15.465 1.00 76.56 85 ARG A CA 1
ATOM 604 C C . ARG A 1 85 ? 3.084 -15.356 -14.516 1.00 76.56 85 ARG A C 1
ATOM 606 O O . ARG A 1 85 ? 3.082 -14.232 -14.027 1.00 76.56 85 ARG A O 1
ATOM 613 N N . GLY A 1 86 ? 4.074 -16.235 -14.335 1.00 73.56 86 GLY A N 1
ATOM 614 C CA . GLY A 1 86 ? 5.295 -15.934 -13.573 1.00 73.56 86 GLY A CA 1
ATOM 615 C C . GLY A 1 86 ? 5.174 -16.1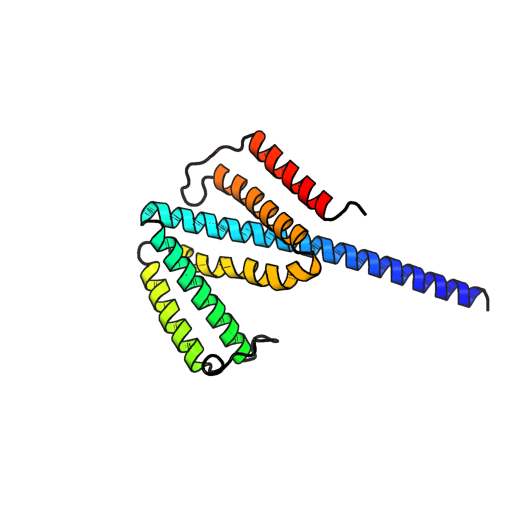20 -12.058 1.00 73.56 86 GLY A C 1
ATOM 616 O O . GLY A 1 86 ? 5.716 -15.315 -11.307 1.00 73.56 86 GLY A O 1
ATOM 617 N N . GLY A 1 87 ? 4.449 -17.151 -11.610 1.00 73.62 87 GLY A N 1
ATOM 618 C CA . GLY A 1 87 ? 4.345 -17.495 -10.190 1.00 73.62 87 GLY A CA 1
ATOM 619 C C . GLY A 1 87 ? 5.687 -17.862 -9.540 1.00 73.62 87 GLY A C 1
ATOM 620 O O . GLY A 1 87 ? 6.600 -18.319 -10.235 1.00 73.62 87 GLY A O 1
ATOM 621 N N . PRO A 1 88 ? 5.827 -17.666 -8.217 1.00 79.50 88 PRO A N 1
ATOM 622 C CA . PRO A 1 88 ? 7.018 -18.072 -7.482 1.00 79.50 88 PRO A CA 1
ATOM 623 C C . PRO A 1 88 ? 7.159 -19.599 -7.471 1.00 79.50 88 PRO A C 1
ATOM 625 O O . PRO A 1 88 ? 6.188 -20.318 -7.256 1.00 79.50 88 PRO A O 1
ATOM 628 N N . THR A 1 89 ? 8.380 -20.107 -7.641 1.00 82.50 89 THR A N 1
ATOM 629 C CA . THR A 1 89 ? 8.675 -21.532 -7.440 1.00 82.50 89 THR A CA 1
ATOM 630 C C . THR A 1 89 ? 8.774 -21.811 -5.945 1.00 82.50 89 THR A C 1
ATOM 632 O O . THR A 1 89 ? 9.755 -21.429 -5.302 1.00 82.50 89 THR A O 1
ATOM 635 N N . LEU A 1 90 ? 7.746 -22.439 -5.382 1.00 82.62 90 LEU A N 1
ATOM 636 C CA . LEU A 1 90 ? 7.676 -22.748 -3.957 1.00 82.62 90 LEU A CA 1
ATOM 637 C C . LEU A 1 90 ? 8.181 -24.161 -3.662 1.00 82.62 90 LEU A C 1
ATOM 639 O O . LEU A 1 90 ? 8.064 -25.070 -4.479 1.00 82.62 90 LEU A O 1
ATOM 643 N N . ALA A 1 91 ? 8.751 -24.340 -2.471 1.00 87.06 91 ALA A N 1
ATOM 644 C CA . ALA A 1 91 ? 9.137 -25.653 -1.975 1.00 87.06 91 ALA A CA 1
ATOM 645 C C . ALA A 1 91 ? 7.909 -26.430 -1.482 1.00 87.06 91 ALA A C 1
ATOM 647 O O . ALA A 1 91 ? 6.966 -25.848 -0.936 1.00 87.06 91 ALA A O 1
ATOM 648 N N . THR A 1 92 ? 7.954 -27.757 -1.597 1.00 86.81 92 THR A N 1
ATOM 649 C CA . THR A 1 92 ? 6.924 -28.624 -1.019 1.00 86.81 92 THR A CA 1
ATOM 650 C C . THR A 1 92 ? 6.824 -28.400 0.493 1.00 86.81 92 THR A C 1
ATOM 652 O O . THR A 1 92 ? 7.863 -28.430 1.158 1.00 86.81 92 THR A O 1
ATOM 655 N N . PRO A 1 93 ? 5.621 -28.201 1.065 1.00 86.75 93 PRO A N 1
ATOM 656 C CA . PRO A 1 93 ? 4.303 -28.478 0.480 1.00 86.75 93 PRO A CA 1
ATOM 657 C C . PRO A 1 93 ? 3.537 -27.238 -0.040 1.00 86.75 93 PRO A C 1
ATOM 659 O O . PRO A 1 93 ? 2.343 -27.342 -0.317 1.00 86.75 93 PRO A O 1
ATOM 662 N N . PHE A 1 94 ? 4.174 -26.066 -0.127 1.00 85.00 94 PHE A N 1
ATOM 663 C CA . PHE A 1 94 ? 3.521 -24.799 -0.500 1.00 85.00 94 PHE A CA 1
ATOM 664 C C . PHE A 1 94 ? 3.235 -24.662 -2.003 1.00 85.00 94 PHE A C 1
ATOM 666 O O . PHE A 1 94 ? 2.476 -23.784 -2.401 1.00 85.00 94 PHE A O 1
ATOM 673 N N . ASP A 1 95 ? 3.813 -25.540 -2.817 1.00 84.56 95 ASP A N 1
ATOM 674 C CA . ASP A 1 95 ? 3.487 -25.748 -4.229 1.00 84.56 95 ASP A CA 1
ATOM 675 C C . ASP A 1 95 ? 2.097 -26.376 -4.427 1.00 84.56 95 ASP A C 1
ATOM 677 O O . ASP A 1 95 ? 1.481 -26.239 -5.480 1.00 84.56 95 ASP A O 1
ATOM 681 N N . ARG A 1 96 ? 1.558 -27.069 -3.414 1.00 89.31 96 ARG A N 1
ATOM 682 C CA . ARG A 1 96 ? 0.278 -27.767 -3.558 1.00 89.31 96 ARG A CA 1
ATOM 683 C C . ARG A 1 96 ? -0.903 -26.805 -3.404 1.00 89.31 96 ARG A C 1
ATOM 685 O O . ARG A 1 96 ? -1.073 -26.221 -2.328 1.00 89.31 96 ARG A O 1
ATOM 692 N N . PRO A 1 97 ? -1.833 -26.749 -4.378 1.00 89.25 97 PRO A N 1
ATOM 693 C CA . PRO A 1 97 ? -2.985 -25.851 -4.308 1.00 89.25 97 PRO A CA 1
ATOM 694 C C . PRO A 1 97 ? -3.881 -26.143 -3.098 1.00 89.25 97 PRO A C 1
ATOM 696 O O . PRO A 1 97 ? -4.442 -25.220 -2.522 1.00 89.25 97 PRO A O 1
ATOM 699 N N . LEU A 1 98 ? -3.966 -27.400 -2.646 1.00 91.25 98 LEU A N 1
ATOM 700 C CA . LEU A 1 98 ? -4.728 -27.769 -1.446 1.00 91.25 98 LEU A CA 1
ATOM 701 C C . LEU A 1 98 ? -4.189 -27.107 -0.170 1.00 91.25 98 LEU A C 1
ATOM 703 O O . LEU A 1 98 ? -4.974 -26.684 0.677 1.00 91.25 98 LEU A O 1
ATOM 707 N N . VAL A 1 99 ? -2.864 -26.984 -0.040 1.00 91.81 99 VAL A N 1
ATOM 708 C CA . VAL A 1 99 ? -2.243 -26.320 1.115 1.00 91.81 99 VAL A CA 1
ATOM 709 C C . VAL A 1 99 ? -2.564 -24.834 1.073 1.00 91.81 99 VAL A C 1
ATOM 711 O O . VAL A 1 99 ? -3.033 -24.288 2.067 1.00 91.81 99 VAL A O 1
ATOM 714 N N . LEU A 1 100 ? -2.428 -24.197 -0.090 1.00 92.25 100 LEU A N 1
ATOM 715 C CA . LEU A 1 100 ? -2.779 -22.786 -0.263 1.00 92.25 100 LEU A CA 1
ATOM 716 C C . LEU A 1 100 ? -4.264 -22.524 0.021 1.00 92.25 100 LEU A C 1
ATOM 718 O O . LEU A 1 100 ? -4.583 -21.596 0.756 1.00 92.25 100 LEU A O 1
ATOM 722 N N . VAL A 1 101 ? -5.169 -23.373 -0.474 1.00 94.19 101 VAL A N 1
ATOM 723 C CA . VAL A 1 101 ? -6.608 -23.284 -0.177 1.00 94.19 101 VAL A CA 1
ATOM 724 C C . VAL A 1 101 ? -6.874 -23.434 1.319 1.00 94.19 101 VAL A C 1
ATOM 726 O O . VAL A 1 101 ? -7.666 -22.672 1.865 1.00 94.19 101 VAL A O 1
ATOM 729 N N . SER A 1 102 ? -6.192 -24.356 2.007 1.00 93.38 102 SER A N 1
ATOM 730 C CA . SER A 1 102 ? -6.335 -24.507 3.460 1.00 93.38 102 SER A CA 1
ATOM 731 C C . SER A 1 102 ? -5.855 -23.268 4.224 1.00 93.38 102 SER A C 1
ATOM 733 O O . SER A 1 102 ? -6.536 -22.817 5.143 1.00 93.38 102 SER A O 1
ATOM 735 N N . VAL A 1 103 ? -4.746 -22.653 3.793 1.00 94.06 103 VAL A N 1
ATOM 736 C CA . VAL A 1 103 ? -4.232 -21.402 4.370 1.00 94.06 103 VAL A CA 1
ATOM 737 C C . VAL A 1 103 ? -5.218 -20.261 4.138 1.00 94.06 103 VAL A C 1
ATOM 739 O O . VAL A 1 103 ? -5.529 -19.540 5.080 1.00 94.06 103 VAL A O 1
ATOM 742 N N . ILE A 1 104 ? -5.756 -20.122 2.922 1.00 94.81 104 ILE A N 1
ATOM 743 C CA . ILE A 1 104 ? -6.769 -19.109 2.588 1.00 94.81 104 ILE A CA 1
ATOM 744 C C . ILE A 1 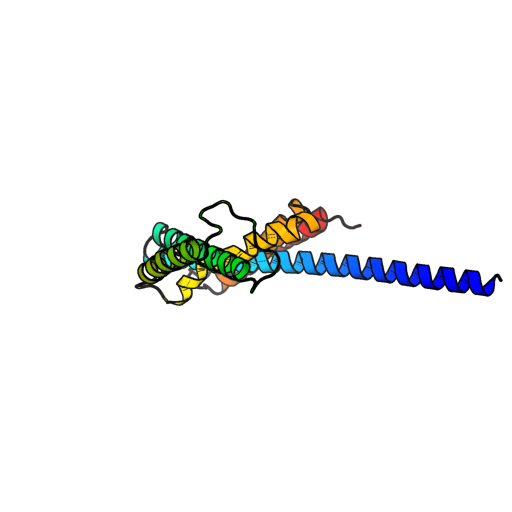104 ? -8.033 -19.318 3.424 1.00 94.81 104 ILE A C 1
ATOM 746 O O . ILE A 1 104 ? -8.571 -18.353 3.957 1.00 94.81 104 ILE A O 1
ATOM 750 N N . ALA A 1 105 ? -8.499 -20.560 3.570 1.00 94.81 105 ALA A N 1
ATOM 751 C CA . ALA A 1 105 ? -9.690 -20.873 4.349 1.00 94.81 105 ALA A CA 1
ATOM 752 C C . ALA A 1 105 ? -9.498 -20.531 5.833 1.00 94.81 105 ALA A C 1
ATOM 754 O O . ALA A 1 105 ? -10.348 -19.866 6.420 1.00 94.81 105 ALA A O 1
ATOM 755 N N . ILE A 1 106 ? -8.369 -20.926 6.432 1.00 95.44 106 ILE A N 1
ATOM 756 C CA . ILE A 1 106 ? -8.074 -20.650 7.843 1.00 95.44 106 ILE A CA 1
ATOM 757 C C . ILE A 1 106 ? -7.854 -19.150 8.064 1.00 95.44 106 ILE A C 1
ATOM 759 O O . ILE A 1 106 ? -8.511 -18.556 8.916 1.00 95.44 106 ILE A O 1
ATOM 763 N N . ALA A 1 107 ? -6.964 -18.519 7.295 1.00 94.00 107 ALA A N 1
ATOM 764 C CA . ALA A 1 107 ? -6.642 -17.103 7.452 1.00 94.00 107 ALA A CA 1
ATOM 765 C C . ALA A 1 107 ? -7.847 -16.209 7.129 1.00 94.00 107 ALA A C 1
ATOM 767 O O . ALA A 1 107 ? -8.112 -15.262 7.864 1.00 94.00 107 ALA A O 1
ATOM 768 N N . GLY A 1 108 ? -8.619 -16.551 6.095 1.00 91.94 108 GLY A N 1
ATOM 769 C CA . GLY A 1 108 ? -9.855 -15.868 5.728 1.00 91.94 108 GLY A CA 1
ATOM 770 C C . GLY A 1 108 ? -10.935 -16.012 6.796 1.00 91.94 108 GLY A C 1
ATOM 771 O O . GLY A 1 108 ? -11.541 -15.015 7.180 1.00 91.94 108 GLY A O 1
ATOM 772 N N . MET A 1 109 ? -11.130 -17.213 7.352 1.00 92.50 109 MET A N 1
ATOM 773 C CA . MET A 1 109 ? -12.050 -17.416 8.475 1.00 92.50 109 MET A CA 1
ATOM 774 C C . MET A 1 109 ? -11.630 -16.571 9.681 1.00 92.50 109 MET A C 1
ATOM 776 O O . MET A 1 109 ? -12.425 -15.783 10.190 1.00 92.50 109 MET A O 1
ATOM 780 N N . LEU A 1 110 ? -10.363 -16.651 10.097 1.00 92.38 110 LEU A N 1
ATOM 781 C CA . LEU A 1 110 ? -9.841 -15.847 11.203 1.00 92.38 110 LEU A CA 1
ATOM 782 C C . LEU A 1 110 ? -9.957 -14.343 10.931 1.00 92.38 110 LEU A C 1
ATOM 784 O O . LEU A 1 110 ? -10.253 -13.592 11.854 1.00 92.38 110 LEU A O 1
ATOM 788 N N . LEU A 1 111 ? -9.771 -13.900 9.684 1.00 90.88 111 LEU A N 1
ATOM 789 C CA . LEU A 1 111 ? -9.935 -12.503 9.290 1.00 90.88 111 LEU A CA 1
ATOM 790 C C . LEU A 1 111 ? -11.392 -12.067 9.439 1.00 90.88 111 LEU A C 1
ATOM 792 O O . LEU A 1 111 ? -11.655 -11.010 10.007 1.00 90.88 111 LEU A O 1
ATOM 796 N N . THR A 1 112 ? -12.341 -12.883 8.969 1.00 88.00 112 THR A N 1
ATOM 797 C CA . THR A 1 112 ? -13.768 -12.570 9.121 1.00 88.00 112 THR A CA 1
ATOM 798 C C . THR A 1 112 ? -14.169 -12.479 10.585 1.00 88.00 112 THR A C 1
ATOM 800 O O . THR A 1 112 ? -14.897 -11.556 10.930 1.00 88.00 112 THR A O 1
ATOM 803 N N . LEU A 1 113 ? -13.647 -13.365 11.442 1.00 88.75 113 LEU A N 1
ATOM 804 C CA . LEU A 1 113 ? -13.847 -13.317 12.891 1.00 88.75 113 LEU A CA 1
ATOM 805 C C . LEU A 1 113 ? -13.193 -12.079 13.521 1.00 88.75 113 LEU A C 1
ATOM 807 O O . LEU A 1 113 ? -13.820 -11.407 14.330 1.00 88.75 113 LEU A O 1
ATOM 811 N N . ALA A 1 114 ? -11.963 -11.743 13.127 1.00 86.62 114 ALA A N 1
ATOM 812 C CA . ALA A 1 114 ? -11.220 -10.601 13.663 1.00 86.62 114 ALA A CA 1
ATOM 813 C C . ALA A 1 114 ? -11.854 -9.249 13.303 1.00 86.62 114 ALA A C 1
ATOM 815 O O . ALA A 1 114 ? -11.725 -8.285 14.045 1.00 86.62 114 ALA A O 1
ATOM 816 N N . VAL A 1 115 ? -12.555 -9.169 12.171 1.00 85.81 115 VAL A N 1
ATOM 817 C CA . VAL A 1 115 ? -13.261 -7.951 11.749 1.00 85.81 115 VAL A CA 1
ATOM 818 C C . VAL A 1 115 ? -14.656 -7.852 12.390 1.00 85.81 115 VAL A C 1
ATOM 820 O O . VAL A 1 115 ? -15.285 -6.796 12.300 1.00 85.81 115 VAL A O 1
ATOM 823 N N . GLN A 1 116 ? -15.150 -8.890 13.085 1.00 81.62 116 GLN A N 1
ATOM 824 C CA . GLN A 1 116 ? -16.462 -8.842 13.742 1.00 81.62 116 GLN A CA 1
ATOM 825 C C . GLN A 1 116 ? -16.523 -7.708 14.771 1.00 81.62 116 GLN A C 1
ATOM 827 O O . GLN A 1 116 ? -15.789 -7.673 15.755 1.00 81.62 116 GLN A O 1
ATOM 832 N N . GLY A 1 117 ? -17.437 -6.764 14.539 1.00 76.75 117 GLY A N 1
ATOM 833 C CA . GLY A 1 117 ? -17.597 -5.568 15.367 1.00 76.75 117 GLY A CA 1
ATOM 834 C C . GLY A 1 117 ? -16.852 -4.329 14.860 1.00 76.75 117 GLY A C 1
ATOM 835 O O . GLY A 1 117 ? -17.021 -3.265 15.451 1.00 76.75 117 GLY A O 1
ATOM 836 N N . ASN A 1 118 ? -16.088 -4.434 13.772 1.00 78.00 118 ASN A N 1
ATOM 837 C CA . ASN A 1 118 ? -15.592 -3.300 12.993 1.00 78.00 118 ASN A CA 1
ATOM 838 C C . ASN A 1 118 ? -16.381 -3.175 11.679 1.00 78.00 118 ASN A C 1
ATOM 840 O O . ASN A 1 118 ? -17.120 -4.077 11.282 1.00 78.00 118 ASN A O 1
ATOM 844 N N . ALA A 1 119 ? -16.226 -2.051 10.975 1.00 81.81 119 ALA A N 1
ATOM 845 C CA . ALA A 1 119 ? -16.790 -1.921 9.634 1.00 81.81 119 ALA A CA 1
ATOM 846 C C . ALA A 1 119 ? -16.165 -2.978 8.691 1.00 81.81 119 ALA A C 1
ATOM 848 O O . ALA A 1 119 ? -14.940 -3.134 8.703 1.00 81.81 119 ALA A O 1
ATOM 849 N N . PRO A 1 120 ? -16.945 -3.651 7.818 1.00 77.12 120 PRO A N 1
ATOM 850 C CA . PRO A 1 120 ? -16.423 -4.681 6.909 1.00 77.12 120 PRO A CA 1
ATOM 851 C C . PRO A 1 120 ? -15.269 -4.191 6.024 1.00 77.12 120 PRO A C 1
ATOM 853 O O . PRO A 1 120 ? -14.385 -4.960 5.651 1.00 77.12 120 PRO A O 1
ATOM 856 N N . GLY A 1 121 ? -15.238 -2.885 5.739 1.00 81.12 121 GLY A N 1
ATOM 857 C CA . GLY A 1 121 ? -14.161 -2.232 5.000 1.00 81.12 121 GLY A CA 1
ATOM 858 C C . GLY A 1 121 ? -12.785 -2.319 5.664 1.00 81.12 121 GLY A C 1
ATOM 859 O O . GLY A 1 121 ? -11.793 -2.113 4.986 1.00 81.12 121 GLY A O 1
ATOM 860 N N . PHE A 1 122 ? -12.663 -2.673 6.943 1.00 84.75 122 PHE A N 1
ATOM 861 C CA . PHE A 1 122 ? -11.349 -2.870 7.561 1.00 84.75 122 PHE A CA 1
ATOM 862 C C . PHE A 1 122 ? -10.676 -4.193 7.165 1.00 84.75 122 PHE A C 1
ATOM 864 O O . PHE A 1 122 ? -9.458 -4.312 7.291 1.00 84.75 122 PHE A O 1
ATOM 871 N N . ALA A 1 123 ? -11.409 -5.156 6.597 1.00 83.88 123 ALA A N 1
ATOM 872 C CA . ALA A 1 123 ? -10.830 -6.423 6.139 1.00 83.88 123 ALA A CA 1
ATOM 873 C C . ALA A 1 123 ? -9.801 -6.237 5.007 1.00 83.88 123 ALA A C 1
ATOM 875 O O . ALA A 1 123 ? -8.832 -6.987 4.905 1.00 83.88 123 ALA A O 1
ATOM 876 N N . MET A 1 124 ? -9.976 -5.206 4.173 1.00 86.56 124 MET A N 1
ATOM 877 C CA . MET A 1 124 ? -9.072 -4.908 3.053 1.00 86.56 124 MET A CA 1
ATOM 878 C C . MET A 1 124 ? -7.739 -4.284 3.492 1.00 86.56 124 MET A C 1
ATOM 880 O O . MET A 1 124 ? -6.824 -4.212 2.677 1.00 86.56 124 MET A O 1
ATOM 884 N N . THR A 1 125 ? -7.575 -3.905 4.765 1.00 87.62 125 THR A N 1
ATOM 885 C CA . THR A 1 125 ? -6.333 -3.288 5.276 1.00 87.62 125 THR A CA 1
ATOM 886 C C . THR A 1 125 ? -5.084 -4.119 5.008 1.00 87.62 125 THR A C 1
ATOM 888 O O . THR A 1 125 ? -4.066 -3.566 4.606 1.00 87.62 125 THR A O 1
ATOM 891 N N . GLY A 1 126 ? -5.159 -5.444 5.150 1.00 85.75 126 GLY A N 1
ATOM 892 C CA . GLY A 1 126 ? -4.027 -6.319 4.843 1.00 85.75 126 GLY A CA 1
ATOM 893 C C . GLY A 1 126 ? -3.694 -6.399 3.347 1.00 85.75 126 GLY A C 1
ATOM 894 O O . GLY A 1 126 ? -2.531 -6.505 2.972 1.00 85.75 126 GLY A O 1
ATOM 895 N N . LEU A 1 127 ? -4.685 -6.259 2.460 1.00 88.94 127 LEU A N 1
ATOM 896 C CA . LEU A 1 127 ? -4.435 -6.233 1.012 1.00 88.94 127 LEU A CA 1
ATOM 897 C C . LEU A 1 127 ? -3.712 -4.956 0.571 1.00 88.94 127 LEU A C 1
ATOM 899 O O . LEU A 1 127 ? -2.958 -4.981 -0.401 1.00 88.94 127 LEU A O 1
ATOM 903 N N . LEU A 1 128 ? -3.891 -3.854 1.304 1.00 92.00 128 LEU A N 1
ATOM 904 C CA . LEU A 1 128 ? -3.219 -2.582 1.023 1.00 92.00 128 LEU A CA 1
ATOM 905 C C . LEU A 1 128 ? -1.700 -2.633 1.265 1.00 92.00 128 LEU A C 1
ATOM 907 O O . LEU A 1 128 ? -0.989 -1.765 0.766 1.00 92.00 128 LEU A O 1
ATOM 911 N N . ALA A 1 129 ? -1.190 -3.671 1.940 1.00 90.25 129 ALA A N 1
ATOM 912 C CA . ALA A 1 129 ? 0.249 -3.895 2.098 1.00 90.25 129 ALA A CA 1
ATOM 913 C C . ALA A 1 129 ? 0.918 -4.396 0.808 1.00 90.25 129 ALA A C 1
ATOM 915 O O . ALA A 1 129 ? 2.115 -4.189 0.591 1.00 90.25 129 ALA A O 1
ATOM 916 N N . LEU A 1 130 ? 0.157 -5.076 -0.056 1.00 93.12 130 LEU A N 1
ATOM 917 C CA . LEU A 1 130 ? 0.691 -5.770 -1.228 1.00 93.12 130 LEU A CA 1
ATOM 918 C C . LEU A 1 130 ? 1.337 -4.820 -2.251 1.00 93.12 130 LEU A C 1
ATOM 920 O O . LEU A 1 130 ? 2.445 -5.125 -2.697 1.00 93.12 130 LEU A O 1
ATOM 924 N N . PRO A 1 131 ? 0.739 -3.663 -2.608 1.00 94.19 131 PRO A N 1
ATOM 925 C CA . PRO A 1 131 ? 1.350 -2.718 -3.541 1.00 94.19 131 PRO A CA 1
ATOM 926 C C . PRO A 1 131 ? 2.749 -2.258 -3.130 1.00 94.19 131 PRO A C 1
ATOM 928 O O . PRO A 1 131 ? 3.597 -2.080 -4.000 1.00 94.19 131 PRO A O 1
ATOM 931 N N . PHE A 1 132 ? 3.024 -2.112 -1.830 1.00 94.19 132 PHE A N 1
ATOM 932 C CA . PHE A 1 132 ? 4.366 -1.779 -1.355 1.00 94.19 132 PHE A CA 1
ATOM 933 C C . PHE A 1 132 ? 5.356 -2.919 -1.593 1.00 94.19 132 PHE A C 1
ATOM 935 O O . PHE A 1 132 ? 6.435 -2.680 -2.134 1.00 94.19 132 PHE A O 1
ATOM 942 N N . LEU A 1 133 ? 4.978 -4.157 -1.257 1.00 92.38 133 LEU A N 1
ATOM 943 C CA . LEU A 1 133 ? 5.824 -5.335 -1.470 1.00 92.38 133 LEU A CA 1
ATOM 944 C C . LEU A 1 133 ? 6.157 -5.518 -2.959 1.00 92.38 133 LEU A C 1
ATOM 946 O O . LEU A 1 133 ? 7.326 -5.631 -3.328 1.00 92.38 133 LEU A O 1
ATOM 950 N N . PHE A 1 134 ? 5.148 -5.462 -3.833 1.00 91.38 134 PHE A N 1
ATOM 951 C CA . PHE A 1 134 ? 5.357 -5.548 -5.280 1.00 91.38 134 PHE A CA 1
ATOM 952 C C . PHE A 1 134 ? 6.139 -4.345 -5.818 1.00 91.38 134 PHE A C 1
ATOM 954 O O . PHE A 1 134 ? 7.097 -4.522 -6.571 1.00 91.38 134 PHE A O 1
ATOM 961 N N . GLY A 1 135 ? 5.795 -3.129 -5.391 1.00 92.25 135 GLY A N 1
ATOM 962 C CA . GLY A 1 135 ? 6.485 -1.901 -5.778 1.00 92.25 135 GLY A CA 1
ATOM 963 C C . GLY A 1 135 ? 7.973 -1.940 -5.438 1.00 92.25 135 GLY A C 1
ATOM 964 O O . GLY A 1 135 ? 8.796 -1.623 -6.292 1.00 92.25 135 GLY A O 1
ATOM 965 N N . ALA A 1 136 ? 8.338 -2.416 -4.247 1.00 93.38 136 ALA A N 1
ATOM 966 C CA . ALA A 1 136 ? 9.733 -2.545 -3.838 1.00 93.38 136 ALA A CA 1
ATOM 967 C C . ALA A 1 136 ? 10.520 -3.506 -4.743 1.00 93.38 136 ALA A C 1
ATOM 969 O O . ALA A 1 136 ? 11.656 -3.211 -5.109 1.00 93.38 136 ALA A O 1
ATOM 970 N N . THR A 1 137 ? 9.909 -4.619 -5.162 1.00 91.62 137 THR A N 1
ATOM 971 C CA . THR A 1 137 ? 10.566 -5.601 -6.046 1.00 91.62 137 THR A CA 1
ATOM 972 C C . THR A 1 137 ? 10.662 -5.152 -7.507 1.00 91.62 137 THR A C 1
ATOM 974 O O . THR A 1 137 ? 11.658 -5.438 -8.165 1.00 91.62 137 THR A O 1
ATOM 977 N N . VAL A 1 138 ? 9.659 -4.434 -8.025 1.00 91.62 138 VAL A N 1
ATOM 978 C CA . VAL A 1 138 ? 9.592 -4.043 -9.447 1.00 91.62 138 VAL A CA 1
ATOM 979 C C . VAL A 1 138 ? 10.218 -2.672 -9.698 1.00 91.62 138 VAL A C 1
ATOM 981 O O . VAL A 1 138 ? 10.951 -2.488 -10.670 1.00 91.62 138 VAL A O 1
ATOM 984 N N . LEU A 1 139 ? 9.914 -1.692 -8.847 1.00 92.81 139 LEU A N 1
ATOM 985 C CA . LEU A 1 139 ? 10.356 -0.304 -8.999 1.00 92.81 139 LEU A CA 1
ATOM 986 C C . LEU A 1 139 ? 11.703 -0.061 -8.316 1.00 92.81 139 LEU A C 1
ATOM 988 O O . LEU A 1 139 ? 12.488 0.736 -8.823 1.00 92.81 139 LEU A O 1
ATOM 992 N N . GLY A 1 140 ? 12.002 -0.768 -7.221 1.00 91.31 140 GLY A N 1
ATOM 993 C CA . GLY A 1 140 ? 13.263 -0.634 -6.483 1.00 91.31 140 GLY A 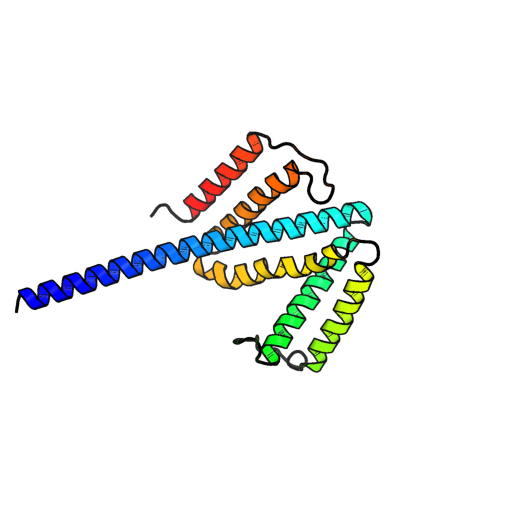CA 1
ATOM 994 C C . GLY A 1 140 ? 14.508 -0.802 -7.365 1.00 91.31 140 GLY A C 1
ATOM 995 O O . GLY A 1 140 ? 15.323 0.119 -7.417 1.00 91.31 140 GLY A O 1
ATOM 996 N N . PRO A 1 141 ? 14.645 -1.905 -8.130 1.00 89.62 141 PRO A N 1
ATOM 997 C CA . PRO A 1 14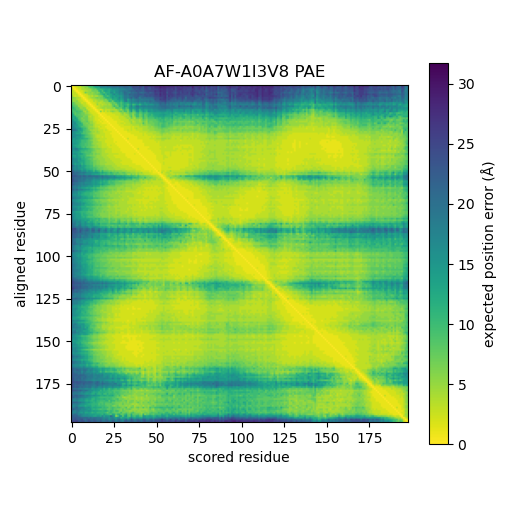1 ? 15.771 -2.093 -9.048 1.00 89.62 141 PRO A CA 1
ATOM 998 C C . PRO A 1 141 ? 15.815 -1.086 -10.208 1.00 89.62 141 PRO A C 1
ATOM 1000 O O . PRO A 1 141 ? 16.888 -0.812 -10.731 1.00 89.62 141 PRO A O 1
ATOM 1003 N N . ARG A 1 142 ? 14.663 -0.533 -10.620 1.00 89.25 142 ARG A N 1
ATOM 1004 C CA . ARG A 1 142 ? 14.562 0.410 -11.751 1.00 89.25 142 ARG A CA 1
ATOM 1005 C C . ARG A 1 142 ? 14.894 1.851 -11.370 1.00 89.25 142 ARG A C 1
ATOM 1007 O O . ARG A 1 142 ? 15.424 2.586 -12.192 1.00 89.25 142 ARG A O 1
ATOM 1014 N N . LEU A 1 143 ? 14.530 2.262 -10.158 1.00 87.19 143 LEU A N 1
ATOM 1015 C CA . LEU A 1 143 ? 14.710 3.627 -9.656 1.00 87.19 143 LEU A CA 1
ATOM 1016 C C . LEU A 1 143 ? 15.966 3.775 -8.786 1.00 87.19 143 LEU A C 1
ATOM 1018 O O . LEU A 1 143 ? 16.453 4.885 -8.598 1.00 87.19 143 LEU A O 1
ATOM 1022 N N . GLY A 1 144 ? 16.475 2.671 -8.235 1.00 89.44 144 GLY A N 1
ATOM 1023 C CA . GLY A 1 144 ? 17.417 2.684 -7.122 1.00 89.44 144 GLY A CA 1
ATOM 1024 C C . GLY A 1 144 ? 16.692 2.835 -5.780 1.00 89.44 144 GLY A C 1
ATOM 1025 O O . GLY A 1 144 ? 15.665 3.508 -5.670 1.00 89.44 144 GLY A O 1
ATOM 1026 N N . ILE A 1 145 ? 17.241 2.210 -4.733 1.00 90.00 145 ILE A N 1
ATOM 1027 C CA . ILE A 1 145 ? 16.596 2.116 -3.410 1.00 90.00 145 ILE A CA 1
ATOM 1028 C C . ILE A 1 145 ? 16.299 3.506 -2.825 1.00 90.00 145 ILE A C 1
ATOM 1030 O O . ILE A 1 145 ? 15.198 3.736 -2.329 1.00 90.00 145 ILE A O 1
ATOM 1034 N N . GLY A 1 146 ? 17.247 4.446 -2.922 1.00 88.12 146 GLY A N 1
ATOM 1035 C CA . GLY A 1 146 ? 17.089 5.799 -2.375 1.00 88.12 146 GLY A CA 1
ATOM 1036 C C . GLY A 1 146 ? 15.948 6.584 -3.026 1.00 88.12 146 GLY A C 1
ATOM 1037 O O . GLY A 1 146 ? 15.111 7.148 -2.323 1.00 88.12 146 GLY A O 1
ATOM 1038 N N . LEU A 1 147 ? 15.870 6.576 -4.362 1.00 89.81 147 LEU A N 1
ATOM 1039 C CA . LEU A 1 147 ? 14.809 7.266 -5.099 1.00 89.81 147 LEU A CA 1
ATOM 1040 C C . LEU A 1 147 ? 13.445 6.600 -4.884 1.00 89.81 147 LEU A C 1
ATOM 1042 O O . LEU A 1 147 ? 12.456 7.301 -4.689 1.00 89.81 147 LEU A O 1
ATOM 1046 N N . PHE A 1 148 ? 13.389 5.264 -4.877 1.00 93.38 148 PHE A N 1
ATOM 1047 C CA . PHE A 1 148 ? 12.156 4.524 -4.606 1.00 93.38 148 PHE A CA 1
ATOM 1048 C C . PHE A 1 148 ? 11.595 4.847 -3.215 1.00 93.38 148 PHE A C 1
ATOM 1050 O O . PHE A 1 148 ? 10.440 5.257 -3.103 1.00 93.38 148 PHE A O 1
ATOM 1057 N N . LEU A 1 149 ? 12.411 4.711 -2.163 1.00 93.69 149 LEU A N 1
ATOM 1058 C CA . LEU A 1 149 ? 11.974 5.003 -0.797 1.00 93.69 149 LEU A CA 1
ATOM 1059 C C . LEU A 1 149 ? 11.618 6.480 -0.627 1.00 93.69 149 LEU A C 1
ATOM 1061 O O . LEU A 1 149 ? 10.596 6.788 -0.021 1.00 93.69 149 LEU A O 1
ATOM 1065 N N . GLY A 1 150 ? 12.404 7.388 -1.211 1.00 91.44 150 GLY A N 1
ATOM 1066 C CA . GLY A 1 150 ? 12.098 8.816 -1.199 1.00 91.44 150 GLY A CA 1
ATOM 1067 C C . GLY A 1 150 ? 10.741 9.128 -1.838 1.00 91.44 150 GLY A C 1
ATOM 1068 O O . GLY A 1 150 ? 9.931 9.838 -1.245 1.00 91.44 150 GLY A O 1
ATOM 1069 N N . ALA A 1 151 ? 10.453 8.553 -3.009 1.00 91.56 151 ALA A N 1
ATOM 1070 C CA . ALA A 1 151 ? 9.174 8.720 -3.698 1.00 91.56 151 ALA A CA 1
ATOM 1071 C C . ALA A 1 151 ? 7.992 8.125 -2.907 1.00 91.56 151 ALA A C 1
ATOM 1073 O O . ALA A 1 151 ? 6.939 8.756 -2.811 1.00 91.56 151 ALA A O 1
ATOM 1074 N N . VAL A 1 152 ? 8.166 6.950 -2.291 1.00 95.38 152 VAL A N 1
ATOM 1075 C CA . VAL A 1 152 ? 7.151 6.343 -1.413 1.00 95.38 152 VAL A CA 1
ATOM 1076 C C . VAL A 1 152 ? 6.867 7.237 -0.207 1.00 95.38 152 VAL A C 1
ATOM 1078 O O . VAL A 1 152 ? 5.706 7.540 0.056 1.00 95.38 152 VAL A O 1
ATOM 1081 N N . ILE A 1 153 ? 7.901 7.709 0.493 1.00 93.56 153 ILE A N 1
ATOM 1082 C CA . ILE A 1 153 ? 7.746 8.592 1.659 1.00 93.56 153 ILE A CA 1
ATOM 1083 C C . ILE A 1 153 ? 7.059 9.902 1.252 1.00 93.56 153 ILE A 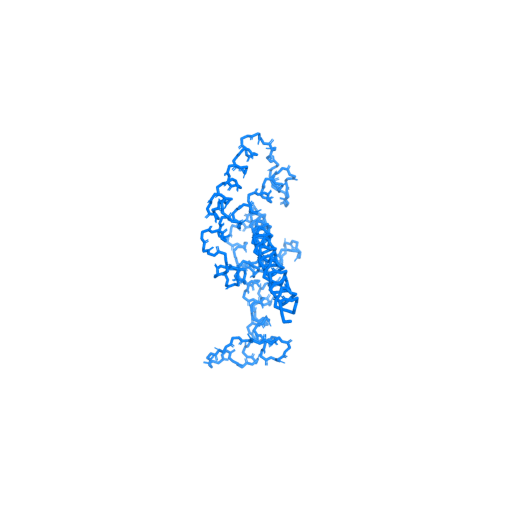C 1
ATOM 1085 O O . ILE A 1 153 ? 6.176 10.382 1.962 1.00 93.56 153 ILE A O 1
ATOM 1089 N N . ALA A 1 154 ? 7.395 10.456 0.085 1.00 91.38 154 ALA A N 1
ATOM 1090 C CA . ALA A 1 154 ? 6.712 11.629 -0.452 1.00 91.38 154 ALA A CA 1
ATOM 1091 C C . ALA A 1 154 ? 5.207 11.387 -0.618 1.00 91.38 154 ALA A C 1
ATOM 1093 O O . ALA A 1 154 ? 4.398 12.166 -0.112 1.00 91.38 154 ALA A O 1
ATOM 1094 N N . GLY A 1 155 ? 4.826 10.281 -1.263 1.00 94.12 155 GLY A N 1
ATOM 1095 C CA . GLY A 1 155 ? 3.425 9.881 -1.386 1.00 94.12 155 GLY A CA 1
ATOM 1096 C C . GLY A 1 155 ? 2.750 9.673 -0.034 1.00 94.12 155 GLY A C 1
ATOM 1097 O O . GLY A 1 155 ? 1.614 10.112 0.161 1.00 94.12 155 GLY A O 1
ATOM 1098 N N . GLN A 1 156 ? 3.470 9.078 0.921 1.00 95.50 156 GLN A N 1
ATOM 1099 C CA . GLN A 1 156 ? 2.949 8.837 2.259 1.00 95.50 156 GLN A CA 1
ATOM 1100 C C . GLN A 1 156 ? 2.608 10.135 2.992 1.00 95.50 156 GLN A C 1
ATOM 1102 O O . GLN A 1 156 ? 1.533 10.236 3.586 1.00 95.50 156 GLN A O 1
ATOM 1107 N N . LEU A 1 157 ? 3.501 11.125 2.933 1.00 91.94 157 LEU A N 1
ATOM 1108 C CA . LEU A 1 157 ? 3.319 12.417 3.592 1.00 91.94 157 LEU A CA 1
ATOM 1109 C C . LEU A 1 157 ? 2.230 13.258 2.926 1.00 91.94 157 LEU A C 1
ATOM 1111 O O . LEU A 1 157 ? 1.432 13.867 3.634 1.00 91.94 157 LEU A O 1
ATOM 1115 N N . ILE A 1 158 ? 2.157 13.262 1.590 1.00 90.31 158 ILE A N 1
ATOM 1116 C CA . ILE A 1 158 ? 1.089 13.962 0.859 1.00 90.31 158 ILE A CA 1
ATOM 1117 C C . ILE A 1 158 ? -0.276 13.418 1.290 1.00 90.31 158 ILE A C 1
ATOM 1119 O O . ILE A 1 158 ? -1.139 14.185 1.714 1.00 90.31 158 ILE A O 1
ATOM 1123 N N . ALA A 1 159 ? -0.459 12.094 1.240 1.00 93.31 159 ALA A N 1
ATOM 1124 C CA . ALA A 1 159 ? -1.699 11.464 1.687 1.00 93.31 159 ALA A CA 1
ATOM 1125 C C . ALA A 1 159 ? -1.953 11.694 3.184 1.00 93.31 159 ALA A C 1
ATOM 1127 O O . ALA A 1 159 ? -3.089 11.941 3.577 1.00 93.31 159 ALA A O 1
ATOM 1128 N N . GLY A 1 160 ? -0.904 11.666 4.010 1.00 91.12 160 GLY A N 1
ATOM 1129 C CA . GLY A 1 160 ? -1.006 11.848 5.457 1.00 91.12 160 GLY A CA 1
ATOM 1130 C C . GLY A 1 160 ? -1.538 13.227 5.825 1.00 91.12 160 GLY A C 1
ATOM 1131 O O . GLY A 1 160 ? -2.478 13.328 6.602 1.00 91.12 160 GLY A O 1
ATOM 1132 N N . VAL A 1 161 ? -1.018 14.286 5.198 1.00 89.38 161 VAL A N 1
ATOM 1133 C CA . VAL A 1 161 ? -1.513 15.656 5.403 1.00 89.38 161 VAL A CA 1
ATOM 1134 C C . VAL A 1 161 ? -2.978 15.788 4.987 1.00 89.38 161 VAL A C 1
ATOM 1136 O O . VAL A 1 161 ? -3.756 16.420 5.698 1.00 89.38 161 VAL A O 1
ATOM 1139 N N . VAL A 1 162 ? -3.372 15.172 3.868 1.00 90.19 162 VAL A N 1
ATOM 1140 C CA . VAL A 1 162 ? -4.770 15.172 3.412 1.00 90.19 162 VAL A CA 1
ATOM 1141 C C . VAL A 1 162 ? -5.672 14.451 4.419 1.00 90.19 162 VAL A C 1
ATOM 1143 O O . VAL A 1 162 ? -6.706 14.989 4.811 1.00 90.19 162 VAL A O 1
ATOM 1146 N N . PHE A 1 163 ? -5.288 13.258 4.871 1.00 90.88 163 PHE A N 1
ATOM 1147 C CA . PHE A 1 163 ? -6.088 12.475 5.817 1.00 90.88 163 PHE A CA 1
ATOM 1148 C C . PHE A 1 163 ? -6.192 13.135 7.189 1.00 90.88 163 PHE A C 1
ATOM 1150 O O . PHE A 1 163 ? -7.281 13.152 7.765 1.00 90.88 163 PHE A O 1
ATOM 1157 N N . ASP A 1 164 ? -5.096 13.718 7.673 1.00 88.62 164 ASP A N 1
ATOM 1158 C CA . ASP A 1 164 ? -5.051 14.473 8.923 1.00 88.62 164 ASP A CA 1
ATOM 1159 C C . ASP A 1 164 ? -5.962 15.706 8.857 1.00 88.62 164 ASP A C 1
ATOM 1161 O O . ASP A 1 164 ? -6.686 15.982 9.813 1.00 88.62 164 ASP A O 1
ATOM 1165 N N . HIS A 1 165 ? -5.982 16.413 7.721 1.00 86.06 165 HIS A N 1
ATOM 1166 C CA . HIS A 1 165 ? -6.808 17.607 7.542 1.00 86.06 165 HIS A CA 1
ATOM 1167 C C . HIS A 1 165 ? -8.305 17.307 7.606 1.00 86.06 165 HIS A C 1
ATOM 1169 O O . HIS A 1 165 ? -9.053 17.992 8.301 1.00 86.06 165 HIS A O 1
ATOM 1175 N N . TYR A 1 166 ? -8.736 16.273 6.885 1.00 86.62 166 TYR A N 1
ATOM 1176 C CA . TYR A 1 166 ? -10.143 15.889 6.804 1.00 86.62 166 TYR A CA 1
ATOM 1177 C C . TYR A 1 166 ? -10.596 14.980 7.959 1.00 86.62 166 TYR A C 1
ATOM 1179 O O . TYR A 1 166 ? -11.769 14.619 8.018 1.00 86.62 166 TYR A O 1
ATOM 1187 N N . GLY A 1 167 ? -9.695 14.583 8.867 1.00 83.12 167 GLY A N 1
ATOM 1188 C CA . GLY A 1 167 ? -10.024 13.693 9.985 1.00 83.12 167 GLY A CA 1
ATOM 1189 C C . GLY A 1 167 ? -10.483 12.302 9.531 1.00 83.12 167 GLY A C 1
ATOM 1190 O O . GLY A 1 167 ? -11.414 11.727 10.104 1.00 83.12 167 GLY A O 1
ATOM 1191 N N . PHE A 1 168 ? -9.862 11.755 8.477 1.00 84.88 168 PHE A N 1
ATOM 1192 C CA . PHE A 1 168 ? -10.250 10.458 7.911 1.00 84.88 168 PHE A CA 1
ATOM 1193 C C . PHE A 1 168 ? -10.291 9.361 8.988 1.00 84.88 168 PHE A C 1
ATOM 1195 O O . PHE A 1 168 ? -9.476 9.318 9.911 1.00 84.88 168 PHE A O 1
ATOM 1202 N N . PHE A 1 169 ? -11.268 8.457 8.867 1.00 84.12 169 PHE A N 1
ATOM 1203 C CA . PHE A 1 169 ? -11.512 7.360 9.814 1.00 84.12 169 PHE A CA 1
ATOM 1204 C C . PHE A 1 169 ? -11.732 7.806 11.275 1.00 84.12 169 PHE A C 1
ATOM 1206 O O . PHE A 1 169 ? -11.438 7.058 12.210 1.00 84.12 169 PHE A O 1
ATOM 1213 N N . GLY A 1 170 ? -12.243 9.025 11.489 1.00 77.62 170 GLY A N 1
ATOM 1214 C CA . GLY A 1 170 ? -12.538 9.557 12.823 1.00 77.62 170 GLY A CA 1
ATOM 1215 C C . GLY A 1 170 ? -11.286 9.943 13.612 1.00 77.62 170 GLY A C 1
ATOM 1216 O O . GLY A 1 170 ? -11.283 9.865 14.840 1.00 77.62 170 GLY A O 1
ATOM 1217 N N . ALA A 1 171 ? -10.195 10.279 12.920 1.00 80.69 171 ALA A N 1
ATOM 1218 C CA . ALA A 1 171 ? -9.031 10.885 13.552 1.00 80.69 171 ALA A CA 1
ATOM 1219 C C . ALA A 1 171 ? -9.355 12.333 13.971 1.00 80.69 171 ALA A C 1
ATOM 1221 O O . ALA A 1 171 ? -10.111 13.004 13.264 1.00 80.69 171 ALA A O 1
ATOM 1222 N N . PRO A 1 172 ? -8.786 12.844 15.082 1.00 77.88 172 PRO A N 1
ATOM 1223 C CA . PRO A 1 172 ? -8.882 14.261 15.410 1.00 77.88 172 PRO A CA 1
ATOM 1224 C C . PRO A 1 172 ? -8.332 15.077 14.232 1.00 77.88 172 PRO A C 1
ATOM 1226 O O . PRO A 1 172 ? -7.179 14.846 13.848 1.00 77.88 172 PRO A O 1
ATOM 1229 N N . PRO A 1 173 ? -9.125 15.976 13.624 1.00 80.81 173 PRO A N 1
ATOM 1230 C CA . PRO A 1 173 ? -8.664 16.733 12.474 1.00 80.81 173 PRO A CA 1
ATOM 1231 C C . PRO A 1 173 ? -7.514 17.644 12.903 1.00 80.81 173 PRO A C 1
ATOM 1233 O O . PRO A 1 173 ? -7.647 18.435 13.838 1.00 80.81 173 PRO A O 1
ATOM 1236 N N . HIS A 1 174 ? -6.379 17.518 12.222 1.00 78.25 174 HIS A N 1
ATOM 1237 C CA . HIS A 1 174 ? -5.233 18.400 12.395 1.00 78.25 174 HIS A CA 1
ATOM 1238 C C . HIS A 1 174 ? -5.181 19.341 11.187 1.00 78.25 174 HIS A C 1
ATOM 1240 O O . HIS A 1 174 ? -4.918 18.881 10.072 1.00 78.25 174 HIS A O 1
ATOM 1246 N N . PRO A 1 175 ? -5.455 20.646 11.367 1.00 78.94 175 PRO A N 1
ATOM 1247 C CA . PRO A 1 175 ? -5.456 21.583 10.257 1.00 78.94 175 PRO A CA 1
ATOM 1248 C C . PRO A 1 175 ? -4.098 21.611 9.553 1.00 78.94 175 PRO A C 1
ATOM 1250 O O . PRO A 1 175 ? -3.047 21.437 10.176 1.00 78.94 175 PRO A O 1
ATOM 1253 N N . ILE A 1 176 ? -4.126 21.834 8.238 1.00 78.75 176 ILE A N 1
ATOM 1254 C CA . ILE A 1 176 ? -2.905 21.993 7.452 1.00 78.75 176 ILE A CA 1
ATOM 1255 C C . ILE A 1 176 ? -2.215 23.270 7.926 1.00 78.75 176 ILE A C 1
ATOM 1257 O O . ILE A 1 176 ? -2.743 24.365 7.748 1.00 78.75 176 ILE A O 1
ATOM 1261 N N . ASP A 1 177 ? -1.034 23.112 8.516 1.00 82.56 177 ASP A N 1
ATOM 1262 C CA . ASP A 1 177 ? -0.141 24.218 8.840 1.00 82.56 177 ASP A CA 1
ATOM 1263 C C . ASP A 1 177 ? 0.901 24.410 7.728 1.00 82.56 177 ASP A C 1
ATOM 1265 O O . ASP A 1 177 ? 1.354 23.449 7.092 1.00 82.56 177 ASP A O 1
ATOM 1269 N N . LEU A 1 178 ? 1.316 25.659 7.524 1.00 83.00 178 LEU A N 1
ATOM 1270 C CA . LEU A 1 178 ? 2.307 26.057 6.530 1.00 83.00 178 LEU A CA 1
ATOM 1271 C C . LEU A 1 178 ? 3.628 25.293 6.717 1.00 83.00 178 LEU A C 1
ATOM 1273 O O . LEU A 1 178 ? 4.256 24.897 5.737 1.00 83.00 178 LEU A O 1
ATOM 1277 N N . THR A 1 179 ? 4.001 24.986 7.962 1.00 83.06 179 THR A N 1
ATOM 1278 C CA . THR A 1 179 ? 5.189 24.186 8.294 1.00 83.06 179 THR A CA 1
ATOM 1279 C C . THR A 1 179 ? 5.143 22.782 7.681 1.00 83.06 179 THR A C 1
ATOM 1281 O O . THR A 1 179 ? 6.141 22.309 7.134 1.00 83.06 179 THR A O 1
ATOM 1284 N N . ARG A 1 180 ? 3.981 22.109 7.713 1.00 79.94 180 ARG A N 1
ATOM 1285 C CA . ARG A 1 180 ? 3.805 20.771 7.116 1.00 79.94 180 ARG A CA 1
ATOM 1286 C C . ARG A 1 180 ? 3.903 20.829 5.595 1.00 79.94 180 ARG A C 1
ATOM 1288 O O . ARG A 1 180 ? 4.545 19.968 4.998 1.00 79.94 180 ARG A O 1
ATOM 1295 N N . VAL A 1 181 ? 3.323 21.860 4.979 1.00 85.31 181 VAL A N 1
ATOM 1296 C CA . VAL A 1 181 ? 3.412 22.080 3.526 1.00 85.31 181 VAL A CA 1
ATOM 1297 C C . VAL A 1 181 ? 4.864 22.302 3.100 1.00 85.31 181 VAL A C 1
ATOM 1299 O O . VAL A 1 181 ? 5.325 21.668 2.152 1.00 85.31 181 VAL A O 1
ATOM 1302 N N . ILE A 1 182 ? 5.610 23.132 3.836 1.00 87.00 182 ILE A N 1
ATOM 1303 C CA . ILE A 1 182 ? 7.041 23.365 3.594 1.00 87.00 182 ILE A CA 1
ATOM 1304 C C . ILE A 1 182 ? 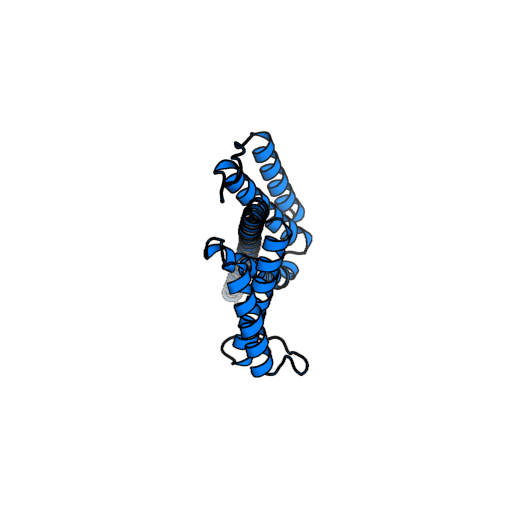7.840 22.066 3.759 1.00 87.00 182 ILE A C 1
ATOM 1306 O O . ILE A 1 182 ? 8.685 21.767 2.920 1.00 87.00 182 ILE A O 1
ATOM 1310 N N . GLY A 1 183 ? 7.552 21.263 4.787 1.00 84.19 183 GLY A N 1
ATOM 1311 C CA . GLY A 1 183 ? 8.202 19.966 4.992 1.00 84.19 183 GLY A CA 1
ATOM 1312 C C . GLY A 1 183 ? 7.980 18.992 3.828 1.00 84.19 183 GLY A C 1
ATOM 1313 O O . GLY A 1 183 ? 8.934 18.386 3.340 1.00 84.19 183 GLY A O 1
ATOM 1314 N N . VAL A 1 184 ? 6.743 18.889 3.325 1.00 83.62 184 VAL A N 1
ATOM 1315 C CA . VAL A 1 184 ? 6.420 18.073 2.140 1.00 83.62 184 VAL A CA 1
ATOM 1316 C C . VAL A 1 184 ? 7.153 18.593 0.900 1.00 83.62 184 VAL A C 1
ATOM 1318 O O . VAL A 1 184 ? 7.751 17.804 0.168 1.00 83.62 184 VAL A O 1
ATOM 1321 N N . ALA A 1 185 ? 7.165 19.910 0.679 1.00 85.56 185 ALA A N 1
ATOM 1322 C CA . ALA A 1 185 ? 7.878 20.521 -0.441 1.00 85.56 185 ALA A CA 1
ATOM 1323 C C . ALA A 1 185 ? 9.393 20.261 -0.372 1.00 85.56 185 ALA A C 1
ATOM 1325 O O . ALA A 1 185 ? 9.994 19.871 -1.372 1.00 85.56 185 ALA A O 1
ATOM 1326 N N . ALA A 1 186 ? 10.005 20.402 0.808 1.00 86.75 186 ALA A N 1
ATOM 1327 C CA . ALA A 1 186 ? 11.421 20.117 1.026 1.00 86.75 186 ALA A CA 1
ATOM 1328 C C . ALA A 1 186 ? 11.762 18.648 0.733 1.00 86.75 186 ALA A C 1
ATOM 1330 O O . ALA A 1 186 ? 12.789 18.365 0.115 1.00 86.75 186 ALA A O 1
ATOM 1331 N N . LEU A 1 187 ? 10.887 17.712 1.111 1.00 84.12 187 LEU A N 1
ATOM 1332 C CA . LEU A 1 187 ? 11.086 16.296 0.817 1.00 84.12 187 LEU A CA 1
ATOM 1333 C C . LEU A 1 187 ? 10.972 16.000 -0.684 1.00 84.12 187 LEU A C 1
ATOM 1335 O O . LEU A 1 187 ? 11.812 15.284 -1.221 1.00 84.12 187 LEU A O 1
ATOM 1339 N N . LEU A 1 188 ? 10.003 16.597 -1.386 1.00 83.00 188 LEU A N 1
ATOM 1340 C CA . LEU A 1 188 ? 9.891 16.485 -2.847 1.00 83.00 188 LEU A CA 1
ATOM 1341 C C . LEU A 1 188 ? 11.131 17.033 -3.564 1.00 83.00 188 LEU A C 1
ATOM 1343 O O . LEU A 1 188 ? 11.627 16.405 -4.501 1.00 83.00 188 LEU A O 1
ATOM 1347 N N . ILE A 1 189 ? 11.665 18.162 -3.092 1.00 86.44 189 ILE A N 1
ATOM 1348 C CA . ILE A 1 189 ? 12.936 18.711 -3.578 1.00 86.44 189 ILE A CA 1
ATOM 1349 C C . ILE A 1 189 ? 14.071 17.715 -3.313 1.00 86.44 189 ILE A C 1
ATOM 1351 O O . ILE A 1 189 ? 14.838 17.417 -4.224 1.00 86.44 189 ILE A O 1
ATOM 1355 N N . GLY A 1 190 ? 14.151 17.138 -2.111 1.00 83.25 190 GLY A N 1
ATOM 1356 C CA . GLY A 1 190 ? 15.132 16.106 -1.773 1.00 83.25 190 GLY A CA 1
ATOM 1357 C C . GLY A 1 190 ? 15.070 14.893 -2.708 1.00 83.25 190 GLY A C 1
ATOM 1358 O O . GLY A 1 190 ? 16.101 14.456 -3.211 1.00 83.25 190 GLY A O 1
ATOM 1359 N N . VAL A 1 191 ? 13.871 14.393 -3.019 1.00 79.62 191 VAL A N 1
ATOM 1360 C CA . VAL A 1 191 ? 13.660 13.293 -3.980 1.00 79.62 191 VAL A CA 1
ATOM 1361 C C . VAL A 1 191 ? 14.141 13.678 -5.383 1.00 79.62 191 VAL A C 1
ATOM 1363 O O . VAL A 1 191 ? 14.831 12.891 -6.036 1.00 79.62 191 VAL A O 1
ATOM 1366 N N . ALA A 1 192 ? 13.830 14.894 -5.839 1.00 80.06 192 ALA A N 1
ATOM 1367 C CA . ALA A 1 192 ? 14.298 15.406 -7.125 1.00 80.06 192 ALA A CA 1
ATOM 1368 C C . ALA A 1 192 ? 15.831 15.559 -7.175 1.00 80.06 192 ALA A C 1
ATOM 1370 O O . ALA A 1 192 ? 16.441 15.276 -8.204 1.00 80.06 192 ALA A O 1
ATOM 1371 N N . LEU A 1 193 ? 16.463 15.953 -6.064 1.00 82.88 193 LEU A N 1
ATOM 1372 C CA . LEU A 1 193 ? 17.919 16.062 -5.949 1.00 82.88 193 LEU A CA 1
ATOM 1373 C C . LEU A 1 193 ? 18.608 14.692 -5.915 1.00 82.88 193 LEU A C 1
ATOM 1375 O O . LEU A 1 193 ? 19.609 14.517 -6.603 1.00 82.88 193 LEU A O 1
ATOM 1379 N N . ILE A 1 194 ? 18.070 13.717 -5.170 1.00 77.88 194 ILE A N 1
ATOM 1380 C CA . ILE A 1 194 ? 18.598 12.339 -5.094 1.00 77.88 194 ILE A CA 1
ATOM 1381 C C . ILE A 1 194 ? 18.599 11.673 -6.469 1.00 77.88 194 ILE A C 1
ATOM 1383 O O . ILE A 1 194 ? 19.540 10.963 -6.811 1.00 77.88 194 ILE A O 1
ATOM 1387 N N . ARG A 1 195 ? 17.559 11.919 -7.271 1.00 71.44 195 ARG A N 1
ATOM 1388 C CA . ARG A 1 195 ? 17.517 11.471 -8.667 1.00 71.44 195 ARG A CA 1
ATOM 1389 C C . ARG A 1 195 ? 18.692 12.014 -9.492 1.00 71.44 195 ARG A C 1
ATOM 1391 O O . ARG A 1 195 ? 19.117 11.363 -10.440 1.00 71.44 195 ARG A O 1
ATOM 1398 N N . GLY A 1 196 ? 19.196 13.192 -9.137 1.00 68.81 196 GLY A N 1
ATOM 1399 C CA . GLY A 1 196 ? 20.126 13.961 -9.944 1.00 68.81 196 GLY A CA 1
ATOM 1400 C C . GLY A 1 196 ? 19.379 14.771 -11.000 1.00 68.81 196 GLY A C 1
ATOM 1401 O O . GLY A 1 196 ? 18.626 14.239 -11.812 1.00 68.81 196 GLY A O 1
ATOM 1402 N N . VAL A 1 197 ? 19.607 16.083 -11.000 1.00 56.78 197 VAL A N 1
ATOM 1403 C CA . VAL A 1 197 ? 19.223 16.971 -12.104 1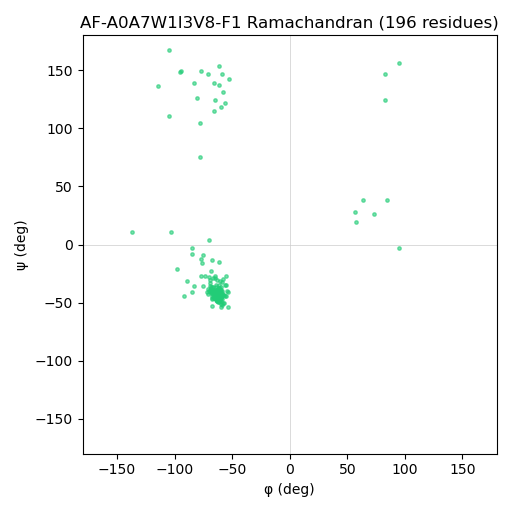.00 56.78 197 VAL A CA 1
ATOM 1404 C C . VAL A 1 197 ? 20.262 16.786 -13.212 1.00 56.78 197 VAL A C 1
ATOM 1406 O O . VAL A 1 197 ? 21.191 17.580 -13.339 1.00 56.78 197 VAL A O 1
ATOM 1409 N N . LYS A 1 198 ? 20.182 15.674 -13.941 1.00 42.25 198 LYS A N 1
ATOM 1410 C CA . LYS A 1 198 ? 20.937 15.441 -15.174 1.00 42.25 198 LYS A CA 1
ATOM 1411 C C . LYS A 1 198 ? 20.011 14.826 -16.211 1.00 42.25 198 LYS A C 1
ATOM 1413 O O . LYS A 1 198 ? 19.282 13.875 -15.852 1.00 42.25 198 LYS A O 1
#

Foldseek 3Di:
DVVVVVVVVVVVVVVVVVVVVVLVVVLVVLLVLLLVLLLLVLVLVVLLVLVCVPPHNVLSVLLLVLLLQLLVLVVLLCVLVVVDDDHDDDDPPSSPSVVSVVSNVVSVVVNVVSCVPPDPVSNCSNVSVVSVVVSCVPSCVVQPVVLSVLSSVLSNLVSVQVCLQVCPSVRPRDNDDPVSVVVSVVSVVVSVVVSPPD

Secondary structure (DSSP, 8-state):
-HHHHHHHHHHHHHHHHHHHHHHHHHHHHHHHHHHHHHHHHHHHHHHHHHHHHHH-HHHHHHHHHHHHHHHHHHHHHHHHTTSSSS---PPTTTTSHHHHHHHHHHHHHHHHHHTTTS-GGGGGGGGGGHHHHHHHHHHHHHH-HHHHHHHHHHHHHHHHHHHHHHTGGGPPP----HHHHHHHHHHHHHHHHHH---

Sequence (198 aa):
MLIATARSTMVVADAGARAEAAERMAQWIAVGLAILVGMVSTLQVAMLAAMGRGRGPAEGVWVSMLGTLTGLAILVLLSELRLLRGGPTLATPFDRPLVLVSVIAIAGMLLTLAVQGNAPGFAMTGLLALPFLFGATVLGPRLGIGLFLGAVIAGQLIAGVVFDHYGFFGAPPHPIDLTRVIGVAALLIGVALIRGVK

pLDDT: mean 85.98, std 8.23, range [42.25, 96.5]

Solvent-accessible surface area (backbone atoms only — not comparable to full-atom values): 10264 Å² total; per-residue (Å²): 111,72,69,60,54,54,53,53,52,52,53,53,50,53,51,49,55,51,49,53,52,50,52,54,49,53,50,53,50,49,48,52,51,30,20,50,33,14,30,44,44,33,51,29,51,51,53,33,54,40,42,21,72,77,72,36,62,66,52,27,50,50,37,27,51,28,20,32,52,25,46,51,35,50,56,51,40,38,17,72,72,63,76,35,87,85,52,82,91,56,63,86,67,67,62,38,62,70,50,34,51,51,48,29,51,52,30,43,50,53,30,58,60,65,36,65,93,54,64,76,77,61,55,54,40,9,48,39,53,47,53,47,60,54,40,51,68,63,42,19,80,74,57,36,62,69,40,32,52,39,28,19,50,46,19,22,50,57,41,41,52,54,37,34,41,72,17,55,77,79,41,80,58,44,74,85,49,71,68,59,55,49,51,53,51,53,48,50,52,48,34,52,54,72,66,45,93,120

Mean predicted aligned error: 7.64 Å

Radius of gyration: 22.62 Å; Cα contacts (8 Å, |Δi|>4): 210; chains: 1; bounding box: 44×55×73 Å